Protein AF-C1E734-F1 (afdb_monomer_lite)

Organism: Micromonas commoda (strain RCC299 / NOUM17 / CCMP2709) (NCBI:txid296587)

Foldseek 3Di:
DDDDDDDDDDPPPPPPPVPPPQPLLLCLLLFLDSVQADQQDWFWDDDPNDTDTDGNSVVLVCQCVDPHQNPVPTRHPPDDLVPGDPRVVVVSLCCQAVRVSRVNSGTNPQQQLLLLFPHSVLADQQQWDADVLVVRDIDGLSRCQCPPPQRVPPRSSDNDAPPPPDPVNLCCSQVVRQPRRNRRPPVSGGNSPPDDDPDDPPPVVSNDPPPPPPPPPPDD

pLDDT: mean 80.78, std 21.82, range [30.0, 97.88]

Secondary structure (DSSP, 8-state):
-----------------------TTTGGGGBSSGGGB-TT-EEEEESSS-EEEEEHHHHHHHHHHTTSTTTT---STT--GGGS-HHHHHHHHHHHHTS--BTTS-BTT----GGGBSSTTS--TT-EE-SGGGTT--EEHHHHHHH-TTTTTS-TTS----TT--HHHHIIIIIIIIIIS-TTTTTT-BTT-S----S---GGGTT-------------

Structure (mmCIF, N/CA/C/O backbone):
data_AF-C1E734-F1
#
_entry.id   AF-C1E734-F1
#
loop_
_atom_site.group_PDB
_atom_site.id
_atom_site.type_symbol
_atom_site.label_atom_id
_atom_site.label_alt_id
_atom_site.label_comp_id
_atom_site.label_asym_id
_atom_site.label_entity_id
_atom_site.label_seq_id
_atom_site.pdbx_PDB_ins_code
_atom_site.Cartn_x
_atom_site.Cartn_y
_atom_site.Cartn_z
_atom_site.occupancy
_atom_site.B_iso_or_equiv
_atom_site.auth_seq_id
_atom_site.auth_comp_id
_atom_site.auth_asym_id
_atom_site.auth_atom_id
_atom_site.pdbx_PDB_model_num
ATOM 1 N N . MET A 1 1 ? -68.357 -27.105 35.462 1.00 40.06 1 MET A N 1
ATOM 2 C CA . MET A 1 1 ? -66.972 -26.841 35.016 1.00 40.06 1 MET A CA 1
ATOM 3 C C . MET A 1 1 ? -66.991 -25.673 34.046 1.00 40.06 1 MET A C 1
ATOM 5 O O . MET A 1 1 ? -67.604 -25.798 32.997 1.00 40.06 1 MET A O 1
ATOM 9 N N . ARG A 1 2 ? -66.388 -24.539 34.406 1.00 36.22 2 ARG A N 1
ATOM 10 C CA . ARG A 1 2 ? -66.009 -23.461 33.481 1.00 36.22 2 ARG A CA 1
ATOM 11 C C . ARG A 1 2 ? -64.882 -22.682 34.155 1.00 36.22 2 ARG A C 1
ATOM 13 O O . ARG A 1 2 ? -65.131 -21.969 35.118 1.00 36.22 2 ARG A O 1
ATOM 20 N N . ALA A 1 3 ? -63.656 -22.900 33.693 1.00 37.47 3 ALA A N 1
ATOM 21 C CA . ALA A 1 3 ? -62.500 -22.087 34.035 1.00 37.47 3 ALA A CA 1
ATOM 22 C C . ALA A 1 3 ? -62.220 -21.193 32.824 1.00 37.47 3 ALA A C 1
ATOM 24 O O . ALA A 1 3 ? -61.933 -21.686 31.735 1.00 37.47 3 ALA A O 1
ATOM 25 N N . THR A 1 4 ? -62.400 -19.889 32.992 1.00 44.00 4 THR A N 1
ATOM 26 C CA . THR A 1 4 ? -62.022 -18.866 32.015 1.00 44.00 4 THR A CA 1
ATOM 27 C C . THR A 1 4 ? -60.557 -18.514 32.230 1.00 44.00 4 THR A C 1
ATOM 29 O O . THR A 1 4 ? -60.212 -17.864 33.214 1.00 44.00 4 THR A O 1
ATOM 32 N N . THR A 1 5 ? -59.699 -18.962 31.318 1.00 42.94 5 THR A N 1
ATOM 33 C CA . THR A 1 5 ? -58.280 -18.601 31.276 1.00 42.94 5 THR A CA 1
ATOM 34 C C . THR A 1 5 ? -58.131 -17.244 30.587 1.00 42.94 5 THR A C 1
ATOM 36 O O . THR A 1 5 ? -58.430 -17.111 29.403 1.00 42.94 5 THR A O 1
ATOM 39 N N . LEU A 1 6 ? -57.683 -16.233 31.334 1.00 40.31 6 LEU A N 1
ATOM 40 C CA . LEU A 1 6 ? -57.257 -14.931 30.816 1.00 40.31 6 LEU A CA 1
ATOM 41 C C . LEU A 1 6 ? -55.801 -15.040 30.348 1.00 40.31 6 LEU A C 1
ATOM 43 O O . LEU A 1 6 ? -54.909 -15.281 31.158 1.00 40.31 6 LEU A O 1
ATOM 47 N N . VAL A 1 7 ? -55.560 -14.864 29.049 1.00 42.56 7 VAL A N 1
ATOM 48 C CA . VAL A 1 7 ? -54.210 -14.770 28.477 1.00 42.56 7 VAL A CA 1
ATOM 49 C C . VAL A 1 7 ? -53.810 -13.296 28.456 1.00 42.56 7 VAL A C 1
ATOM 51 O O . VAL A 1 7 ? -54.337 -12.517 27.667 1.00 42.56 7 VAL A O 1
ATOM 54 N N . PHE A 1 8 ? -52.890 -12.909 29.341 1.00 40.00 8 PHE A N 1
ATOM 55 C CA . PHE A 1 8 ? -52.197 -11.623 29.273 1.00 40.00 8 PHE A CA 1
ATOM 56 C C . PHE A 1 8 ? -51.105 -11.713 28.201 1.00 40.00 8 PHE A C 1
ATOM 58 O O . PHE A 1 8 ? -50.082 -12.367 28.394 1.00 40.00 8 PHE A O 1
ATOM 65 N N . SER A 1 9 ? -51.321 -11.069 27.057 1.00 46.78 9 SER A N 1
ATOM 66 C CA . SER A 1 9 ? -50.289 -10.855 26.042 1.00 46.78 9 SER A CA 1
ATOM 67 C C . SER A 1 9 ? -49.362 -9.726 26.497 1.00 46.78 9 SER A C 1
ATOM 69 O O . SER A 1 9 ? -49.731 -8.553 26.446 1.00 46.78 9 SER A O 1
ATOM 71 N N . LEU A 1 10 ? -48.171 -10.090 26.978 1.00 40.66 10 LEU A N 1
ATOM 72 C CA . LEU A 1 10 ? -47.102 -9.153 27.314 1.00 40.66 10 LEU A CA 1
ATOM 73 C C . LEU A 1 10 ? -46.430 -8.694 26.011 1.00 40.66 10 LEU A C 1
ATOM 75 O O . LEU A 1 10 ? -45.593 -9.395 25.443 1.00 40.66 10 LEU A O 1
ATOM 79 N N . THR A 1 11 ? -46.826 -7.531 25.506 1.00 46.12 11 THR A N 1
ATOM 80 C CA . THR A 1 11 ? -46.166 -6.900 24.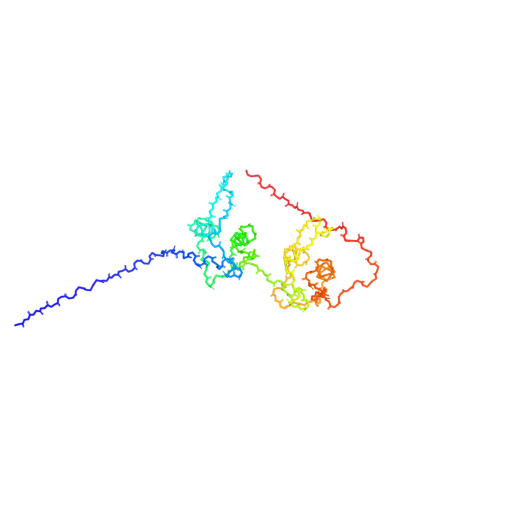361 1.00 46.12 11 THR A CA 1
ATOM 81 C C . THR A 1 11 ? -44.819 -6.350 24.827 1.00 46.12 11 THR A C 1
ATOM 83 O O . THR A 1 11 ? -44.750 -5.272 25.415 1.00 46.12 11 THR A O 1
ATOM 86 N N . PHE A 1 12 ? -43.740 -7.099 24.599 1.00 42.94 12 PHE A N 1
ATOM 87 C CA . PHE A 1 12 ? -42.382 -6.574 24.727 1.00 42.94 12 PHE A CA 1
ATOM 88 C C . PHE A 1 12 ? -42.154 -5.563 23.599 1.00 42.94 12 PHE A C 1
ATOM 90 O O . PHE A 1 12 ? -41.902 -5.930 22.453 1.00 42.94 12 PHE A O 1
ATOM 97 N N . ALA A 1 13 ? -42.268 -4.275 23.920 1.00 45.34 13 ALA A N 1
ATOM 98 C CA . ALA A 1 13 ? -41.717 -3.224 23.084 1.00 45.34 13 ALA A CA 1
ATOM 99 C C . ALA A 1 13 ? -40.187 -3.358 23.127 1.00 45.34 13 ALA A C 1
ATOM 101 O O . ALA A 1 13 ? -39.553 -2.966 24.107 1.00 45.34 13 ALA A O 1
ATOM 102 N N . LEU A 1 14 ? -39.599 -3.949 22.081 1.00 39.31 14 LEU A N 1
ATOM 103 C CA . LEU A 1 14 ? -38.174 -3.802 21.802 1.00 39.31 14 LEU A CA 1
ATOM 104 C C . LEU A 1 14 ? -37.926 -2.319 21.510 1.00 39.31 14 LEU A C 1
ATOM 106 O O . LEU A 1 14 ? -38.091 -1.845 20.387 1.00 39.31 14 LEU A O 1
ATOM 110 N N . LEU A 1 15 ? -37.547 -1.577 22.546 1.00 40.53 15 LEU A N 1
ATOM 111 C CA . LEU A 1 15 ? -36.789 -0.351 22.384 1.00 40.53 15 LEU A CA 1
ATOM 112 C C . LEU A 1 15 ? -35.471 -0.767 21.732 1.00 40.53 15 LEU A C 1
ATOM 114 O O . LEU A 1 15 ? -34.589 -1.313 22.391 1.00 40.53 15 LEU A O 1
ATOM 118 N N . GLY A 1 16 ? -35.378 -0.572 20.418 1.00 40.09 16 GLY A N 1
ATOM 119 C CA . GLY A 1 16 ? -34.138 -0.671 19.664 1.00 40.09 16 GLY A CA 1
ATOM 120 C C . GLY A 1 16 ? -33.190 0.437 20.100 1.00 40.09 16 GLY A C 1
ATOM 121 O O . GLY A 1 16 ? -32.991 1.411 19.386 1.00 40.09 16 GLY A O 1
ATOM 122 N N . THR A 1 17 ? -32.616 0.307 21.291 1.00 40.12 17 THR A N 1
ATOM 123 C CA . THR A 1 17 ? -31.319 0.903 21.566 1.00 40.12 17 THR A CA 1
ATOM 124 C C . THR A 1 17 ? -30.338 0.115 20.713 1.00 40.12 17 THR A C 1
ATOM 126 O O . THR A 1 17 ? -30.140 -1.076 20.960 1.00 40.12 17 THR A O 1
ATOM 129 N N . SER A 1 18 ? -29.782 0.746 19.680 1.00 43.69 18 SER A N 1
ATOM 130 C CA . SER A 1 18 ? -28.619 0.255 18.946 1.00 43.69 18 SER A CA 1
ATOM 131 C C . SER A 1 18 ? -27.459 0.141 19.931 1.00 43.69 18 SER A C 1
ATOM 133 O O . SER A 1 18 ? -26.635 1.041 20.078 1.00 43.69 18 SER A O 1
ATOM 135 N N . ALA A 1 19 ? -27.447 -0.956 20.683 1.00 40.69 19 ALA A N 1
ATOM 136 C CA . ALA A 1 19 ? -26.273 -1.407 21.382 1.00 40.69 19 ALA A CA 1
ATOM 137 C C . ALA A 1 19 ? -25.271 -1.739 20.279 1.00 40.69 19 ALA A C 1
ATOM 139 O O . ALA A 1 19 ? -25.365 -2.787 19.644 1.00 40.69 19 ALA A O 1
ATOM 140 N N . HIS A 1 20 ? -24.355 -0.806 20.019 1.00 44.16 20 HIS A N 1
ATOM 141 C CA . HIS A 1 20 ? -23.097 -1.080 19.342 1.00 44.16 20 HIS A CA 1
ATOM 142 C C . HIS A 1 20 ? -22.309 -2.049 20.233 1.00 44.16 20 HIS A C 1
ATOM 144 O O . HIS A 1 20 ? -21.371 -1.670 20.925 1.00 44.16 20 HIS A O 1
ATOM 150 N N . ALA A 1 21 ? -22.748 -3.304 20.290 1.00 38.00 21 ALA A N 1
ATOM 151 C CA . ALA A 1 21 ? -21.915 -4.400 20.730 1.00 38.00 21 ALA A CA 1
ATOM 152 C C . ALA A 1 21 ? -20.958 -4.652 19.567 1.00 38.00 21 ALA A C 1
ATOM 154 O O . ALA A 1 21 ? -21.222 -5.489 18.710 1.00 38.00 21 ALA A O 1
ATOM 155 N N . ASN A 1 22 ? -19.910 -3.831 19.490 1.00 51.28 22 ASN A N 1
ATOM 156 C CA . ASN A 1 22 ? -18.810 -4.055 18.573 1.00 51.28 22 ASN A CA 1
ATOM 157 C C . ASN A 1 22 ? -18.178 -5.372 19.025 1.00 51.28 22 ASN A C 1
ATOM 159 O O . ASN A 1 22 ? -17.558 -5.453 20.087 1.00 51.28 22 ASN A O 1
ATOM 163 N N . SER A 1 23 ? -18.476 -6.450 18.310 1.00 52.34 23 SER A N 1
ATOM 164 C CA . SER A 1 23 ? -17.790 -7.706 18.540 1.00 52.34 23 SER A CA 1
ATOM 165 C C . SER A 1 23 ? -16.330 -7.460 18.173 1.00 52.34 23 SER A C 1
ATOM 167 O O . SER A 1 23 ? -16.056 -7.002 17.069 1.00 52.34 23 SER A O 1
ATOM 169 N N . SER A 1 24 ? -15.387 -7.761 19.068 1.00 57.75 24 SER A N 1
ATOM 170 C CA . SER A 1 24 ? -13.939 -7.702 18.776 1.00 57.75 24 SER A CA 1
ATOM 171 C C . SER A 1 24 ? -13.574 -8.455 17.476 1.00 57.75 24 SER A C 1
ATOM 173 O O . SER A 1 24 ? -12.607 -8.104 16.800 1.00 57.75 24 SER A O 1
ATOM 175 N N . ASP A 1 25 ? -14.407 -9.413 17.044 1.00 64.25 25 ASP A N 1
ATOM 176 C CA . ASP A 1 25 ? -14.251 -10.127 15.774 1.00 64.25 25 ASP A CA 1
ATOM 177 C C . ASP A 1 25 ? -14.522 -9.286 14.513 1.00 64.25 25 ASP A C 1
ATOM 179 O O . ASP A 1 25 ? -14.121 -9.713 13.424 1.00 64.25 25 ASP A O 1
ATOM 183 N N . ASP A 1 26 ? -15.200 -8.143 14.610 1.00 79.00 26 ASP A N 1
ATOM 184 C CA . ASP A 1 26 ? -15.538 -7.295 13.461 1.00 79.00 26 ASP A CA 1
ATOM 185 C C . ASP A 1 26 ? -14.344 -6.410 13.071 1.00 79.00 26 ASP A C 1
ATOM 187 O O . ASP A 1 26 ? -13.975 -6.341 11.901 1.00 79.00 26 ASP A O 1
ATOM 191 N N . ASN A 1 27 ? -13.580 -5.896 14.038 1.00 91.56 27 ASN A N 1
ATOM 192 C CA . ASN A 1 27 ? -12.435 -5.007 13.789 1.00 91.56 27 ASN A CA 1
ATOM 193 C C . ASN A 1 27 ? -11.391 -5.551 12.790 1.00 91.56 27 ASN A C 1
ATOM 195 O O . ASN A 1 27 ? -10.661 -4.771 12.178 1.00 91.56 27 ASN A O 1
ATOM 199 N N . LYS A 1 28 ? -11.361 -6.865 12.526 1.00 94.19 28 LYS A N 1
ATOM 200 C CA . LYS A 1 28 ? -10.532 -7.487 11.480 1.00 94.19 28 LYS A CA 1
ATOM 201 C C . LYS A 1 28 ? -10.718 -6.915 10.074 1.00 94.19 28 LYS A C 1
ATOM 203 O O . LYS A 1 28 ? -9.783 -7.003 9.277 1.00 94.19 28 LYS A O 1
ATOM 208 N N . TYR A 1 29 ? -11.877 -6.332 9.758 1.00 94.75 29 TYR A N 1
ATOM 209 C CA . TYR A 1 29 ? -12.133 -5.709 8.452 1.00 94.75 29 TYR A CA 1
ATOM 210 C C . TYR A 1 29 ? -11.395 -4.377 8.259 1.00 94.75 29 TYR A C 1
ATOM 212 O O . TYR A 1 29 ? -11.406 -3.823 7.165 1.00 94.75 29 TYR A O 1
ATOM 220 N N . ILE A 1 30 ? -10.667 -3.897 9.274 1.00 94.38 30 ILE A N 1
ATOM 221 C CA . ILE A 1 30 ? -9.692 -2.814 9.115 1.00 94.38 30 ILE A CA 1
ATOM 222 C C . ILE A 1 30 ? -8.432 -3.250 8.349 1.00 94.38 30 ILE A C 1
ATOM 224 O O . ILE A 1 30 ? -7.658 -2.397 7.911 1.00 94.38 30 ILE A O 1
ATOM 228 N N . CYS A 1 31 ? -8.209 -4.558 8.178 1.00 95.44 31 CYS A N 1
ATOM 229 C CA . CYS A 1 31 ? -7.082 -5.123 7.439 1.00 95.44 31 CYS A CA 1
ATOM 230 C C . CYS A 1 31 ? -7.487 -5.572 6.037 1.00 95.44 31 CYS A C 1
ATOM 232 O O . CYS A 1 31 ? -8.574 -6.108 5.838 1.00 95.44 31 CYS A O 1
ATOM 234 N N . PHE A 1 32 ? -6.567 -5.437 5.077 1.00 93.62 32 PHE A N 1
ATOM 235 C CA . PHE A 1 32 ? -6.758 -5.942 3.714 1.00 93.62 32 PHE A CA 1
ATOM 236 C C . PHE A 1 32 ? -6.996 -7.454 3.709 1.00 93.62 32 PHE A C 1
ATOM 238 O O . PHE A 1 32 ? -7.914 -7.957 3.067 1.00 93.62 32 PHE A O 1
ATOM 245 N N . ASN A 1 33 ? -6.170 -8.185 4.460 1.00 93.19 33 ASN A N 1
ATOM 246 C CA . ASN A 1 33 ? -6.385 -9.591 4.749 1.00 93.19 33 ASN A CA 1
ATOM 247 C C . ASN A 1 33 ? -6.862 -9.729 6.197 1.00 93.19 33 ASN A C 1
ATOM 249 O O . ASN A 1 33 ? -6.074 -9.605 7.134 1.00 93.19 33 ASN A O 1
ATOM 253 N N . THR A 1 34 ? -8.144 -10.031 6.385 1.00 94.38 34 THR A N 1
ATOM 254 C CA . THR A 1 34 ? -8.760 -10.136 7.716 1.00 94.38 34 THR A CA 1
ATOM 255 C C . THR A 1 34 ? -8.109 -11.210 8.597 1.00 94.38 34 THR A C 1
ATOM 257 O O . THR A 1 34 ? -8.086 -11.074 9.816 1.00 94.38 34 THR A O 1
ATOM 260 N N . THR A 1 35 ? -7.490 -12.241 8.006 1.00 94.81 35 THR A N 1
ATOM 261 C CA . THR A 1 35 ? -6.742 -13.281 8.746 1.00 94.81 35 THR A CA 1
ATOM 262 C C . THR A 1 35 ? -5.423 -12.780 9.339 1.00 94.81 35 THR A C 1
ATOM 264 O O . THR A 1 35 ? -4.797 -13.474 10.138 1.00 94.81 35 THR A O 1
ATOM 267 N N . LYS A 1 36 ? -4.972 -11.589 8.930 1.00 95.56 36 LYS A N 1
ATOM 268 C CA . LYS A 1 36 ? -3.748 -10.945 9.415 1.00 95.56 36 LYS A CA 1
ATOM 269 C C . LYS A 1 36 ? -4.003 -9.980 10.562 1.00 95.56 36 LYS A C 1
ATOM 271 O O . LYS A 1 36 ? -3.023 -9.470 11.106 1.00 95.56 36 LYS A O 1
ATOM 276 N N . TYR A 1 37 ? -5.259 -9.740 10.930 1.00 96.06 37 TYR A N 1
ATOM 277 C CA . TYR A 1 37 ? -5.605 -8.894 12.063 1.00 96.06 37 TYR A CA 1
ATOM 278 C C . TYR A 1 37 ? -5.152 -9.509 13.392 1.00 96.06 37 TYR A C 1
ATOM 280 O O . TYR A 1 37 ? -5.299 -10.710 13.617 1.00 96.06 37 TYR A O 1
ATOM 288 N N . VAL A 1 38 ? -4.609 -8.675 14.279 1.00 94.19 38 VAL A N 1
ATOM 289 C CA . VAL A 1 38 ? -4.142 -9.065 15.614 1.00 94.19 38 VAL A CA 1
ATOM 290 C C . VAL A 1 38 ? -4.740 -8.117 16.658 1.00 94.19 38 VAL A C 1
ATOM 292 O O . VAL A 1 38 ? -4.055 -7.242 17.184 1.00 94.19 38 VAL A O 1
ATOM 295 N N . GLY A 1 39 ? -6.027 -8.292 16.971 1.00 92.44 39 GLY A N 1
ATOM 296 C CA . GLY A 1 39 ? -6.772 -7.409 17.884 1.00 92.44 39 GLY A CA 1
ATOM 297 C C . GLY A 1 39 ? -6.194 -7.303 19.300 1.00 92.44 39 GLY A C 1
ATOM 298 O O . GLY A 1 39 ? -6.205 -6.231 19.906 1.00 92.44 39 GLY A O 1
ATOM 299 N N . THR A 1 40 ? -5.576 -8.378 19.796 1.00 92.75 40 THR A N 1
ATOM 300 C CA . THR A 1 40 ? -4.949 -8.443 21.130 1.00 92.75 40 THR A CA 1
ATOM 301 C C . THR A 1 40 ? -3.568 -7.795 21.206 1.00 92.75 40 THR A C 1
ATOM 303 O O . THR A 1 40 ? -2.988 -7.702 22.291 1.00 92.75 40 THR A O 1
ATOM 306 N N . LYS A 1 41 ? -3.005 -7.350 20.078 1.00 92.88 41 LYS A N 1
ATOM 307 C CA . LYS A 1 41 ? -1.690 -6.717 20.058 1.00 92.88 41 LYS A CA 1
ATOM 308 C C . LYS A 1 41 ? -1.745 -5.373 20.772 1.00 92.88 41 LYS A C 1
ATOM 310 O O . LYS A 1 41 ? -2.480 -4.482 20.361 1.00 92.88 41 LYS A O 1
ATOM 315 N N . ASN A 1 42 ? -0.909 -5.214 21.793 1.00 93.69 42 ASN A N 1
ATOM 316 C CA . ASN A 1 42 ? -0.708 -3.928 22.443 1.00 93.69 42 ASN A CA 1
ATOM 317 C C . ASN A 1 42 ? 0.040 -2.967 21.516 1.00 93.69 42 ASN A C 1
ATOM 319 O O . ASN A 1 42 ? 1.099 -3.308 20.986 1.00 93.69 42 ASN A O 1
ATOM 323 N N . VAL A 1 43 ? -0.511 -1.768 21.355 1.00 92.12 43 VAL A N 1
ATOM 324 C CA . VAL A 1 43 ? 0.094 -0.668 20.606 1.00 92.12 43 VAL A CA 1
ATOM 325 C C . VAL A 1 43 ? 0.159 0.572 21.486 1.00 92.12 43 VAL A C 1
ATOM 327 O O . VAL A 1 43 ? -0.728 0.830 22.309 1.00 92.12 43 VAL A O 1
ATOM 330 N N . GLU A 1 44 ? 1.250 1.308 21.325 1.00 91.12 44 GLU A N 1
ATOM 331 C CA . GLU A 1 44 ? 1.543 2.518 22.078 1.00 91.12 44 GLU A CA 1
ATOM 332 C C . GLU A 1 44 ? 1.150 3.737 21.252 1.00 91.12 44 GLU A C 1
ATOM 334 O O . GLU A 1 44 ? 1.578 3.889 20.108 1.00 91.12 44 GLU A O 1
ATOM 339 N N . VAL A 1 45 ? 0.321 4.597 21.833 1.00 85.56 45 VAL A N 1
ATOM 340 C CA . VAL A 1 45 ? -0.111 5.852 21.217 1.00 85.56 45 VAL A CA 1
ATOM 341 C C . VAL A 1 45 ? 0.135 6.973 22.214 1.00 85.56 45 VAL A C 1
ATOM 343 O O . VAL A 1 45 ? -0.253 6.872 23.378 1.00 85.56 45 VAL A O 1
ATOM 346 N N . ASP A 1 46 ? 0.786 8.040 21.760 1.00 84.62 46 ASP A N 1
ATOM 347 C CA . ASP A 1 46 ? 0.923 9.265 22.539 1.00 84.62 46 ASP A CA 1
ATOM 348 C C . ASP A 1 46 ? -0.386 10.065 22.471 1.00 84.62 46 ASP A C 1
ATOM 350 O O . ASP A 1 46 ? -0.839 10.466 21.397 1.00 84.62 46 ASP A O 1
ATOM 354 N N . MET A 1 47 ? -0.998 10.287 23.633 1.00 80.06 47 MET A N 1
ATOM 355 C CA . MET A 1 47 ? -2.157 11.153 23.798 1.00 80.06 47 MET A CA 1
ATOM 356 C C . MET A 1 47 ? -1.767 12.404 24.586 1.00 80.06 47 MET A C 1
ATOM 358 O O . MET A 1 47 ? -1.929 12.460 25.806 1.00 80.06 47 MET A O 1
ATOM 362 N N . GLY A 1 48 ? -1.264 13.423 23.886 1.00 79.81 48 GLY A N 1
ATOM 363 C CA . GLY A 1 48 ? -0.973 14.728 24.488 1.00 79.81 48 GLY A CA 1
ATOM 364 C C . GLY A 1 48 ? 0.202 14.708 25.472 1.00 79.81 48 GLY A C 1
ATOM 365 O O . GLY A 1 48 ? 0.125 15.323 26.533 1.00 79.81 48 GLY A O 1
ATOM 366 N N . GLY A 1 49 ? 1.271 13.984 25.139 1.00 84.00 49 GLY A N 1
ATOM 367 C CA . GLY A 1 49 ? 2.480 13.819 25.948 1.00 84.00 49 GLY A CA 1
ATOM 368 C C . GLY A 1 49 ? 2.423 12.640 26.921 1.00 84.00 49 GLY A C 1
ATOM 369 O O . GLY A 1 49 ? 3.338 12.465 27.725 1.00 84.00 49 GLY A O 1
ATOM 370 N N . THR A 1 50 ? 1.356 11.836 26.878 1.00 88.19 50 THR A N 1
ATOM 371 C CA . THR A 1 50 ? 1.216 10.630 27.701 1.00 88.19 50 THR A CA 1
ATOM 372 C C . THR A 1 50 ? 1.115 9.407 26.808 1.00 88.19 50 THR A C 1
ATOM 374 O O . THR A 1 50 ? 0.128 9.222 26.097 1.00 88.19 50 THR A O 1
ATOM 377 N N . LEU A 1 51 ? 2.113 8.530 26.903 1.00 89.25 51 LEU A N 1
ATOM 378 C CA . LEU A 1 51 ? 2.093 7.245 26.219 1.00 89.25 51 LEU A CA 1
ATOM 379 C C . LEU A 1 51 ? 1.033 6.334 26.852 1.00 89.25 51 LEU A C 1
ATOM 381 O O . LEU A 1 51 ? 1.044 6.087 28.060 1.00 89.25 51 LEU A O 1
ATOM 385 N N . GLN A 1 52 ? 0.109 5.839 26.038 1.00 91.25 52 GLN A N 1
ATOM 386 C CA . GLN A 1 52 ? -0.913 4.880 26.436 1.00 91.25 52 GLN A CA 1
ATOM 387 C C . GLN A 1 52 ? -0.710 3.583 25.659 1.00 91.25 52 GLN A C 1
ATOM 389 O O . GLN A 1 52 ? -0.665 3.586 24.430 1.00 91.25 52 GLN A O 1
ATOM 394 N N . THR A 1 53 ? -0.643 2.466 26.377 1.00 94.31 53 THR A N 1
ATOM 395 C CA . THR A 1 53 ? -0.522 1.127 25.790 1.00 94.31 53 THR A CA 1
ATOM 396 C C . THR A 1 53 ? -1.860 0.409 25.917 1.00 94.31 53 THR A C 1
ATOM 398 O O . THR A 1 53 ? -2.334 0.176 27.032 1.00 94.31 53 THR A O 1
ATOM 401 N N . LYS A 1 54 ? -2.492 0.064 24.790 1.00 92.06 54 LYS A N 1
ATOM 402 C CA . LYS A 1 54 ? -3.751 -0.705 24.765 1.00 92.06 54 LYS A CA 1
ATOM 403 C C . LYS A 1 54 ? -3.778 -1.677 23.580 1.00 92.06 54 LYS A C 1
ATOM 405 O O . LYS A 1 54 ? -3.069 -1.434 22.601 1.00 92.06 54 LYS A O 1
ATOM 410 N N . PRO A 1 55 ? -4.590 -2.746 23.634 1.00 94.25 55 PRO A N 1
ATOM 411 C CA . PRO A 1 55 ? -4.829 -3.612 22.485 1.00 94.25 55 PRO A CA 1
ATOM 412 C C . PRO A 1 55 ? -5.407 -2.848 21.286 1.00 94.25 55 PRO A C 1
ATOM 414 O O . PRO A 1 55 ? -6.130 -1.866 21.469 1.00 94.25 55 PRO A O 1
ATOM 417 N N . CYS A 1 56 ? -5.134 -3.327 20.071 1.00 93.88 56 CYS A N 1
ATOM 418 C CA . CYS A 1 56 ? -5.714 -2.802 18.832 1.00 93.88 56 CYS A CA 1
ATOM 419 C C . CYS A 1 56 ? -7.243 -2.709 18.899 1.00 93.88 56 CYS A C 1
ATOM 421 O O . CYS A 1 56 ? -7.783 -1.652 18.585 1.00 93.88 56 CYS A O 1
ATOM 423 N N . ASP A 1 57 ? -7.917 -3.757 19.390 1.00 93.00 57 ASP A N 1
ATOM 424 C CA . ASP A 1 57 ? -9.377 -3.743 19.563 1.00 93.00 57 ASP A CA 1
ATOM 425 C C . ASP A 1 57 ? -9.825 -2.586 20.452 1.00 93.00 57 ASP A C 1
ATOM 427 O O . ASP A 1 57 ? -10.683 -1.799 20.072 1.00 93.00 57 ASP A O 1
ATOM 431 N N . THR A 1 58 ? -9.174 -2.407 21.603 1.00 91.69 58 THR A N 1
ATOM 432 C CA . THR A 1 58 ? -9.531 -1.340 22.542 1.00 91.69 58 THR A CA 1
ATOM 433 C C . THR A 1 58 ? -9.358 0.046 21.925 1.00 91.69 58 THR A C 1
ATOM 435 O O . THR A 1 58 ? -10.199 0.916 22.137 1.00 91.69 58 THR A O 1
ATOM 438 N N . TRP A 1 59 ? -8.288 0.274 21.160 1.00 90.31 59 TRP A N 1
ATOM 439 C CA . TRP A 1 59 ? -8.096 1.550 20.469 1.00 90.31 59 TRP A CA 1
ATOM 440 C C . TRP A 1 59 ? -9.151 1.800 19.398 1.00 90.31 59 TRP A C 1
ATOM 442 O O . TRP A 1 59 ? -9.674 2.910 19.307 1.00 90.31 59 TRP A O 1
ATOM 452 N N . ILE A 1 60 ? -9.460 0.782 18.599 1.00 91.62 60 ILE A N 1
ATOM 453 C CA . ILE A 1 60 ? -10.453 0.871 17.532 1.00 91.62 60 ILE A CA 1
ATOM 454 C C . ILE A 1 60 ? -11.841 1.152 18.124 1.00 91.62 60 ILE A C 1
ATOM 456 O O . ILE A 1 60 ? -12.467 2.143 17.742 1.00 91.62 60 ILE A O 1
ATOM 460 N N . ASP A 1 61 ? -12.254 0.391 19.139 1.00 89.50 61 ASP A N 1
ATOM 461 C CA . ASP A 1 61 ? -13.543 0.556 19.818 1.00 89.50 61 ASP A CA 1
ATOM 462 C C . ASP A 1 61 ? -13.686 1.959 20.436 1.00 89.50 61 ASP A C 1
ATOM 464 O O . ASP A 1 61 ? -14.733 2.606 20.330 1.00 89.50 61 ASP A O 1
ATOM 468 N N . MET A 1 62 ? -12.616 2.480 21.052 1.00 86.94 62 MET A N 1
ATOM 469 C CA . MET A 1 62 ? -12.593 3.841 21.604 1.00 86.94 62 MET A CA 1
ATOM 470 C C . MET A 1 62 ? -12.77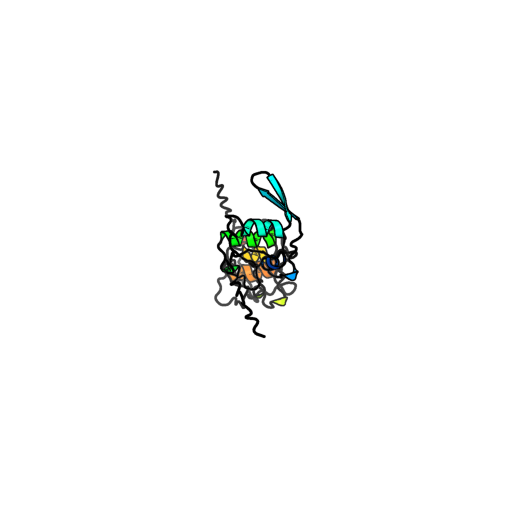3 4.914 20.520 1.00 86.94 62 MET A C 1
ATOM 472 O O . MET A 1 62 ? -13.454 5.916 20.747 1.00 86.94 62 MET A O 1
ATOM 476 N N . LEU A 1 63 ? -12.172 4.733 19.342 1.00 88.31 63 LEU A N 1
ATOM 477 C CA . LEU A 1 63 ? -12.300 5.695 18.246 1.00 88.31 63 LEU A CA 1
ATOM 478 C C . LEU A 1 63 ? -13.674 5.622 17.568 1.00 88.31 63 LEU A C 1
ATOM 480 O O . LEU A 1 63 ? -14.184 6.664 17.162 1.00 88.31 63 LEU A O 1
ATOM 484 N N . GLN A 1 64 ? -14.283 4.436 17.494 1.00 88.75 64 GLN A N 1
ATOM 485 C CA . GLN A 1 64 ? -15.621 4.238 16.922 1.00 88.75 64 GLN A CA 1
ATOM 486 C C . GLN A 1 64 ? -16.754 4.748 17.822 1.00 88.75 64 GLN A C 1
ATOM 488 O O . GLN A 1 64 ? -17.801 5.154 17.316 1.00 88.75 64 GLN A O 1
ATOM 493 N N . THR A 1 65 ? -16.554 4.740 19.145 1.00 85.38 65 THR A N 1
ATOM 494 C CA . THR A 1 65 ? -17.556 5.184 20.136 1.00 85.38 65 THR A CA 1
ATOM 495 C C . THR A 1 65 ? -17.366 6.625 20.616 1.00 85.38 65 THR A C 1
ATOM 497 O O . THR A 1 65 ? -18.268 7.191 21.236 1.00 85.38 65 THR A O 1
ATOM 500 N N . GLY A 1 66 ? -16.207 7.229 20.346 1.00 81.12 66 GLY A N 1
ATOM 501 C CA . GLY A 1 66 ? -15.912 8.619 20.692 1.00 81.12 66 GLY A CA 1
ATOM 502 C C . GLY A 1 66 ? -16.463 9.639 19.689 1.00 81.12 66 GLY A C 1
ATOM 503 O O . GLY A 1 66 ? -17.262 9.329 18.814 1.00 81.12 66 GLY A O 1
ATOM 504 N N . THR A 1 67 ? -15.987 10.881 19.788 1.00 78.81 67 THR A N 1
ATOM 505 C CA . THR A 1 67 ? -16.280 11.973 18.835 1.00 78.81 67 THR A CA 1
ATOM 506 C C . THR A 1 67 ? -15.168 12.135 17.793 1.00 78.81 67 THR A C 1
ATOM 508 O O . THR A 1 67 ? -14.845 13.252 17.395 1.00 78.81 67 THR A O 1
ATOM 511 N N . ASN A 1 68 ? -14.516 11.031 17.427 1.00 81.38 68 ASN A N 1
ATOM 512 C CA . ASN A 1 68 ? -13.346 11.016 16.550 1.00 81.38 68 ASN A CA 1
ATOM 513 C C . ASN A 1 68 ? -13.739 10.730 15.095 1.00 81.38 68 ASN A C 1
ATOM 515 O O . ASN A 1 68 ? -14.891 10.431 14.793 1.00 81.38 68 ASN A O 1
ATOM 519 N N . ASP A 1 69 ? -12.760 10.739 14.195 1.00 86.00 69 ASP A N 1
ATOM 520 C CA . ASP A 1 69 ? -12.984 10.537 12.758 1.00 86.00 69 ASP A CA 1
ATOM 521 C C . ASP A 1 69 ? -13.494 9.134 12.379 1.00 86.00 69 ASP A C 1
ATOM 523 O O . ASP A 1 69 ? -13.960 8.936 11.260 1.00 86.00 69 ASP A O 1
ATOM 527 N N . LEU A 1 70 ? -13.418 8.159 13.294 1.00 88.44 70 LEU A N 1
ATOM 528 C CA . LEU A 1 70 ? -13.989 6.817 13.118 1.00 88.44 70 LEU A CA 1
ATOM 529 C C . LEU A 1 70 ? -15.377 6.657 13.754 1.00 88.44 70 LEU A C 1
ATOM 531 O O . LEU A 1 70 ? -15.938 5.562 13.702 1.00 88.44 70 LEU A O 1
ATOM 535 N N . ALA A 1 71 ? -15.930 7.714 14.355 1.00 88.94 71 ALA A N 1
ATOM 536 C CA . ALA A 1 71 ? -17.207 7.652 15.053 1.00 88.94 71 ALA A CA 1
ATOM 537 C C . ALA A 1 71 ? -18.322 7.139 14.131 1.00 88.94 71 ALA A C 1
ATOM 539 O O . ALA A 1 71 ? -18.553 7.676 13.047 1.00 88.94 71 ALA A O 1
ATOM 540 N N . GLY A 1 72 ? -19.015 6.087 14.570 1.00 85.38 72 GLY A N 1
ATOM 541 C CA . GLY A 1 72 ? -20.117 5.480 13.818 1.00 85.38 72 GLY A CA 1
ATOM 542 C C . GLY A 1 72 ? -19.706 4.640 12.601 1.00 85.38 72 GLY A C 1
ATOM 543 O O . GLY A 1 72 ? -20.585 4.102 11.931 1.00 85.38 72 GLY A O 1
ATOM 544 N N . ILE A 1 73 ? -18.408 4.484 12.314 1.00 89.12 73 ILE A N 1
ATOM 545 C CA . ILE A 1 73 ? -17.932 3.512 11.324 1.00 89.12 73 ILE A CA 1
ATOM 546 C C . ILE A 1 73 ? -17.931 2.131 11.972 1.00 89.12 73 ILE A C 1
ATOM 548 O O . ILE A 1 73 ? -17.302 1.939 13.008 1.00 89.12 73 ILE A O 1
ATOM 552 N N . THR A 1 74 ? -18.572 1.151 11.342 1.00 89.31 74 THR A N 1
ATOM 553 C CA . THR A 1 74 ? -18.474 -0.260 11.733 1.00 89.31 74 THR A CA 1
ATOM 554 C C . THR A 1 74 ? -17.577 -0.988 10.741 1.00 89.31 74 THR A C 1
ATOM 556 O O . THR A 1 74 ? -17.815 -0.952 9.535 1.00 89.31 74 THR A O 1
ATOM 559 N N . PHE A 1 75 ? -16.526 -1.633 11.245 1.00 91.75 75 PHE A N 1
ATOM 560 C CA . PHE A 1 75 ? -15.651 -2.477 10.440 1.00 91.75 75 PHE A CA 1
ATOM 561 C C . PHE A 1 75 ? -16.285 -3.862 10.339 1.00 91.75 75 PHE A C 1
ATOM 563 O O . PHE A 1 75 ? -15.894 -4.755 11.061 1.00 91.75 75 PHE A O 1
ATOM 570 N N . ASP A 1 76 ? -17.298 -4.047 9.500 1.00 90.06 76 ASP A N 1
ATOM 571 C CA . ASP A 1 76 ? -17.898 -5.363 9.251 1.00 90.06 76 ASP A CA 1
ATOM 572 C C . ASP A 1 76 ? -17.604 -5.859 7.824 1.00 90.06 76 ASP A C 1
ATOM 574 O O . ASP A 1 76 ? -16.832 -5.258 7.077 1.00 90.06 76 ASP A O 1
ATOM 578 N N . ALA A 1 77 ? -18.217 -6.977 7.426 1.00 89.50 77 ALA A N 1
ATOM 579 C CA . ALA A 1 77 ? -18.017 -7.572 6.103 1.00 89.50 77 ALA A CA 1
ATOM 580 C C . ALA A 1 77 ? -18.417 -6.666 4.924 1.00 89.50 77 ALA A C 1
ATOM 582 O O . ALA A 1 77 ? -17.985 -6.915 3.800 1.00 89.50 77 ALA A O 1
ATOM 583 N N . ASN A 1 78 ? -19.242 -5.647 5.166 1.00 89.75 78 ASN A N 1
ATOM 584 C CA . ASN A 1 78 ? -19.694 -4.677 4.173 1.00 89.75 78 ASN A CA 1
ATOM 585 C C . ASN A 1 78 ? -18.900 -3.365 4.236 1.00 89.75 78 ASN A C 1
ATOM 587 O O . ASN A 1 78 ? -19.208 -2.435 3.489 1.00 89.75 78 ASN A O 1
ATOM 591 N N . PHE A 1 79 ? -17.908 -3.263 5.124 1.00 91.50 79 PHE A N 1
ATOM 592 C CA . PHE A 1 79 ? -17.097 -2.066 5.263 1.00 91.50 79 PHE A CA 1
ATOM 593 C C . PHE A 1 79 ? -16.319 -1.763 3.973 1.00 91.50 79 PHE A C 1
ATOM 595 O O . PHE A 1 79 ? -15.479 -2.547 3.532 1.00 91.50 79 PHE A O 1
ATOM 602 N N . ASP A 1 80 ? -16.563 -0.583 3.396 1.00 91.62 80 ASP A N 1
ATOM 603 C CA . ASP A 1 80 ? -15.812 -0.055 2.256 1.00 91.62 80 ASP A CA 1
ATOM 604 C C . ASP A 1 80 ? -14.954 1.141 2.683 1.00 91.62 80 ASP A C 1
ATOM 606 O O . ASP A 1 80 ? -15.423 2.281 2.778 1.00 91.62 80 ASP A O 1
ATOM 610 N N . ALA A 1 81 ? -13.658 0.888 2.877 1.00 92.50 81 ALA A N 1
ATOM 611 C CA . ALA A 1 81 ? -12.694 1.902 3.287 1.00 92.50 81 ALA A CA 1
ATOM 612 C C . ALA A 1 81 ? -12.565 3.067 2.285 1.00 92.50 81 ALA A C 1
ATOM 614 O O . ALA A 1 81 ? -12.164 4.169 2.665 1.00 92.50 81 ALA A O 1
ATOM 615 N N . SER A 1 82 ? -12.916 2.864 1.009 1.00 88.12 82 SER A N 1
ATOM 616 C CA . SER A 1 82 ? -12.808 3.903 -0.020 1.00 88.12 82 SER A CA 1
ATOM 617 C C . SER A 1 82 ? -13.801 5.053 0.185 1.00 88.12 82 SER A C 1
ATOM 619 O O . SER A 1 82 ? -13.491 6.198 -0.165 1.00 88.12 82 SER A O 1
ATOM 621 N N . THR A 1 83 ? -14.940 4.770 0.821 1.00 91.88 83 THR A N 1
ATOM 622 C CA . THR A 1 83 ? -16.003 5.740 1.131 1.00 91.88 83 THR A CA 1
ATOM 623 C C . THR A 1 83 ? -15.764 6.533 2.414 1.00 91.88 83 THR A C 1
ATOM 625 O O . THR A 1 83 ? -16.450 7.523 2.663 1.00 91.88 83 THR A O 1
ATOM 628 N N . ALA A 1 84 ? -14.771 6.139 3.214 1.00 92.81 84 ALA A N 1
ATOM 629 C CA . ALA A 1 84 ? -14.433 6.830 4.447 1.00 92.81 84 ALA A CA 1
ATOM 630 C C . ALA A 1 84 ? -13.904 8.254 4.174 1.00 92.81 84 ALA A C 1
ATOM 632 O O . ALA A 1 84 ? -13.313 8.534 3.121 1.00 92.81 84 ALA A O 1
ATOM 633 N N . SER A 1 85 ? -14.090 9.153 5.146 1.00 92.62 85 SER A N 1
ATOM 634 C CA . SER A 1 85 ? -13.525 10.508 5.106 1.00 92.62 85 SER A CA 1
ATOM 635 C C . SER A 1 85 ? -11.992 10.466 5.076 1.00 92.62 85 SER A C 1
ATOM 637 O O . SER A 1 85 ? -11.382 9.491 5.514 1.00 92.62 85 SER A O 1
ATOM 639 N N . ASP A 1 86 ? -11.336 11.529 4.609 1.00 90.62 86 ASP A N 1
ATOM 640 C CA . ASP A 1 86 ? -9.864 11.572 4.566 1.00 90.62 86 ASP A CA 1
ATOM 641 C C . ASP A 1 86 ? -9.231 11.405 5.951 1.00 90.62 86 ASP A C 1
ATOM 643 O O . ASP A 1 86 ? -8.169 10.801 6.096 1.00 90.62 86 ASP A O 1
ATOM 647 N N . ALA A 1 87 ? -9.896 11.915 6.986 1.00 88.44 87 ALA A N 1
ATOM 648 C CA . ALA A 1 87 ? -9.444 11.771 8.359 1.00 88.44 87 ALA A CA 1
ATOM 649 C C . ALA A 1 87 ? -9.582 10.326 8.862 1.00 88.44 87 ALA A C 1
ATOM 651 O O . ALA A 1 87 ? -8.613 9.761 9.375 1.00 88.44 87 ALA A O 1
ATOM 652 N N . ALA A 1 88 ? -10.717 9.676 8.587 1.00 92.75 88 ALA A N 1
ATOM 653 C CA . ALA A 1 88 ? -10.901 8.254 8.856 1.00 92.75 88 ALA A CA 1
ATOM 654 C C . ALA A 1 88 ? -9.873 7.399 8.102 1.00 92.75 88 ALA A C 1
ATOM 656 O O . ALA A 1 88 ? -9.286 6.477 8.672 1.00 92.75 88 ALA A O 1
ATOM 657 N N . LYS A 1 89 ? -9.590 7.741 6.838 1.00 93.88 89 LYS A N 1
ATOM 658 C CA . LYS A 1 89 ? -8.611 7.032 6.010 1.00 93.88 89 LYS A CA 1
ATOM 659 C C . LYS A 1 89 ? -7.215 7.050 6.620 1.00 93.88 89 LYS A C 1
ATOM 661 O O . LYS A 1 89 ? -6.570 6.005 6.676 1.00 93.88 89 LYS A O 1
ATOM 666 N N . ARG A 1 90 ? -6.772 8.195 7.152 1.00 89.50 90 ARG A N 1
ATOM 667 C CA . ARG A 1 90 ? -5.486 8.292 7.864 1.00 89.50 90 ARG A CA 1
ATOM 668 C C . ARG A 1 90 ? -5.420 7.340 9.059 1.00 89.50 90 ARG A C 1
ATOM 670 O O . ARG A 1 90 ? -4.407 6.665 9.237 1.00 89.50 90 ARG A O 1
ATOM 677 N N . HIS A 1 91 ? -6.494 7.241 9.844 1.00 91.06 91 HIS A N 1
ATOM 678 C CA . HIS A 1 91 ? -6.556 6.301 10.965 1.00 91.06 91 HIS A CA 1
ATOM 679 C C . HIS A 1 91 ? -6.521 4.843 10.503 1.00 91.06 91 HIS A C 1
ATOM 681 O O . HIS A 1 91 ? -5.674 4.084 10.972 1.00 91.06 91 HIS A O 1
ATOM 687 N N . ILE A 1 92 ? -7.381 4.464 9.553 1.00 94.62 92 ILE A N 1
ATOM 688 C CA . ILE A 1 92 ? -7.433 3.104 8.989 1.00 94.62 92 ILE A CA 1
ATOM 689 C C . ILE A 1 92 ? -6.054 2.694 8.460 1.00 94.62 92 ILE A C 1
ATOM 691 O O . ILE A 1 92 ? -5.563 1.607 8.766 1.00 94.62 92 ILE A O 1
ATOM 695 N N . GLN A 1 93 ? -5.389 3.587 7.724 1.00 92.38 93 GLN A N 1
ATOM 696 C CA . GLN A 1 93 ? -4.058 3.328 7.194 1.00 92.38 93 GLN A CA 1
ATOM 697 C C . GLN A 1 93 ? -3.026 3.136 8.310 1.00 92.38 93 GLN A C 1
ATOM 699 O O . GLN A 1 93 ? -2.278 2.160 8.264 1.00 92.38 93 GLN A O 1
ATOM 704 N N . SER A 1 94 ? -3.040 3.991 9.340 1.00 90.50 94 SER A N 1
ATOM 705 C CA . SER A 1 94 ? -2.144 3.901 10.503 1.00 90.50 94 SER A CA 1
ATOM 706 C C . SER A 1 94 ? -2.301 2.590 11.282 1.00 90.50 94 SER A C 1
ATOM 708 O O . SER A 1 94 ? -1.300 2.000 11.700 1.00 90.50 94 SER A O 1
ATOM 710 N N . PHE A 1 95 ? -3.530 2.077 11.424 1.00 92.88 95 PHE A N 1
ATOM 711 C CA . PHE A 1 95 ? -3.777 0.777 12.057 1.00 92.88 95 PHE A CA 1
ATOM 712 C C . PHE A 1 95 ? -3.087 -0.377 11.321 1.00 92.88 95 PHE A C 1
ATOM 714 O O . PHE A 1 95 ? -2.556 -1.289 11.958 1.00 92.88 95 PHE A O 1
ATOM 721 N N . GLY A 1 96 ? -3.023 -0.313 9.990 1.00 91.81 96 GLY A N 1
ATOM 722 C CA . GLY A 1 96 ? -2.216 -1.234 9.197 1.00 91.81 96 GLY A CA 1
ATOM 723 C C . GLY A 1 96 ? -0.720 -0.967 9.350 1.00 91.81 96 GLY A C 1
ATOM 724 O O . GLY A 1 96 ? 0.022 -1.840 9.790 1.00 91.81 96 GLY A O 1
ATOM 725 N N . THR A 1 97 ? -0.262 0.234 9.000 1.00 86.88 97 THR A N 1
ATOM 726 C CA . THR A 1 97 ? 1.160 0.501 8.743 1.00 86.88 97 THR A CA 1
ATOM 727 C C . THR A 1 97 ? 1.972 0.792 10.000 1.00 86.88 97 THR A C 1
ATOM 729 O O . THR A 1 97 ? 2.985 0.127 10.214 1.00 86.88 97 THR A O 1
ATOM 732 N N . THR A 1 98 ? 1.553 1.758 10.818 1.00 86.44 98 THR A N 1
ATOM 733 C CA . THR A 1 98 ? 2.315 2.273 11.968 1.00 86.44 98 THR A CA 1
ATOM 734 C C . THR A 1 98 ? 2.058 1.444 13.217 1.00 86.44 98 THR A C 1
ATOM 736 O O . THR A 1 98 ? 2.991 0.974 13.861 1.00 86.44 98 THR A O 1
ATOM 739 N N . LEU A 1 99 ? 0.783 1.214 13.533 1.00 90.62 99 LEU A N 1
ATOM 740 C CA . LEU A 1 99 ? 0.372 0.461 14.719 1.00 90.62 99 LEU A CA 1
ATOM 741 C C . LEU A 1 99 ? 0.488 -1.051 14.496 1.00 90.62 99 LEU A C 1
ATOM 743 O O . LEU A 1 99 ? 0.578 -1.822 15.453 1.00 90.62 99 LEU A O 1
ATOM 747 N N . LYS A 1 100 ? 0.559 -1.490 13.229 1.00 92.19 100 LYS A N 1
ATOM 748 C CA . LYS A 1 100 ? 0.773 -2.895 12.858 1.00 92.19 100 LYS A CA 1
ATOM 749 C C . LYS A 1 100 ? -0.267 -3.823 13.505 1.00 92.19 100 LYS A C 1
ATOM 751 O O . LYS A 1 100 ? 0.090 -4.914 13.958 1.00 92.19 100 LYS A O 1
ATOM 756 N N . CYS A 1 101 ? -1.523 -3.379 13.572 1.00 94.75 101 CYS A N 1
ATOM 757 C CA . CYS A 1 101 ? -2.674 -4.203 13.952 1.00 94.75 101 CYS A CA 1
ATOM 758 C C . CYS A 1 101 ? -3.007 -5.227 12.861 1.00 94.75 101 CYS A C 1
ATOM 760 O O . CYS A 1 101 ? -3.541 -6.294 13.149 1.00 94.75 101 CYS A O 1
ATOM 762 N N . CYS A 1 102 ? -2.604 -4.942 11.622 1.00 95.25 102 CYS A N 1
ATOM 763 C CA . CYS A 1 102 ? -2.467 -5.926 10.555 1.00 95.25 102 CYS A CA 1
ATOM 764 C C . CYS A 1 102 ? -1.022 -6.437 10.557 1.00 95.25 102 CYS A C 1
ATOM 766 O O . CYS A 1 102 ? -0.083 -5.656 10.398 1.00 95.25 102 CYS A O 1
ATOM 768 N N . SER A 1 103 ? -0.825 -7.739 10.765 1.00 93.56 103 SER A N 1
ATOM 769 C CA . SER A 1 103 ? 0.509 -8.354 10.879 1.00 93.56 103 SER A CA 1
ATOM 770 C C . SER A 1 103 ? 1.356 -8.242 9.607 1.00 93.56 103 SER A C 1
ATOM 772 O O . SER A 1 103 ? 2.580 -8.254 9.691 1.00 93.56 103 SER A O 1
ATOM 774 N N . ASP A 1 104 ? 0.722 -8.085 8.447 1.00 90.62 104 ASP A N 1
ATOM 775 C CA . ASP A 1 104 ? 1.361 -7.800 7.157 1.00 90.62 104 ASP A CA 1
ATOM 776 C C . ASP A 1 104 ? 1.503 -6.294 6.867 1.00 90.62 104 ASP A C 1
ATOM 778 O O . ASP A 1 104 ? 2.008 -5.907 5.818 1.00 90.62 104 ASP A O 1
ATOM 782 N N . GLY A 1 105 ? 1.059 -5.433 7.784 1.00 90.69 105 GLY A N 1
ATOM 783 C CA . GLY A 1 105 ? 1.098 -3.984 7.639 1.00 90.69 105 GLY A CA 1
ATOM 784 C C . GLY A 1 105 ? 0.011 -3.387 6.737 1.00 90.69 105 GLY A C 1
ATOM 785 O O . GLY A 1 105 ? 0.020 -2.175 6.518 1.00 90.69 105 GLY A O 1
ATOM 786 N N . LYS A 1 106 ? -0.910 -4.199 6.198 1.00 91.88 106 LYS A N 1
ATOM 787 C CA . LYS A 1 106 ? -1.815 -3.800 5.108 1.00 91.88 106 LYS A CA 1
ATOM 788 C C . LYS A 1 106 ? -3.227 -3.564 5.640 1.00 91.88 106 LYS A C 1
ATOM 790 O O . LYS A 1 106 ? -3.969 -4.500 5.930 1.00 91.88 106 LYS A O 1
ATOM 795 N N . SER A 1 107 ? -3.600 -2.291 5.772 1.00 94.44 107 SER A N 1
ATOM 796 C CA . SER A 1 107 ? -4.972 -1.888 6.126 1.00 94.44 107 SER A CA 1
ATOM 797 C C . SER A 1 107 ? -5.953 -2.142 4.977 1.00 94.44 107 SER A C 1
ATOM 799 O O . SER A 1 107 ? -5.535 -2.386 3.852 1.00 94.44 107 SER A O 1
ATOM 801 N N . ALA A 1 108 ? -7.253 -2.002 5.218 1.00 94.56 108 ALA A N 1
ATOM 802 C CA . ALA A 1 108 ? -8.300 -2.094 4.200 1.00 94.56 108 ALA A CA 1
ATOM 803 C C . ALA A 1 108 ? -8.160 -1.060 3.062 1.00 94.56 108 ALA A C 1
ATOM 805 O O . ALA A 1 108 ? -8.767 -1.217 2.008 1.00 94.56 108 ALA A O 1
ATOM 806 N N . LEU A 1 109 ? -7.337 -0.020 3.247 1.00 91.69 109 LEU A N 1
ATOM 807 C CA . LEU A 1 109 ? -6.985 0.950 2.203 1.00 91.69 109 LEU A CA 1
ATOM 808 C C . LEU A 1 109 ? -5.805 0.516 1.334 1.00 91.69 109 LEU A C 1
ATOM 810 O O . LEU A 1 109 ? -5.478 1.203 0.365 1.00 91.69 109 LEU A O 1
ATOM 814 N N . TYR A 1 110 ? -5.140 -0.588 1.679 1.00 90.75 110 TYR A N 1
ATOM 815 C CA . TYR A 1 110 ? -4.040 -1.111 0.887 1.00 90.75 110 TYR A CA 1
ATOM 816 C C . TYR A 1 110 ? -4.518 -1.441 -0.526 1.00 90.75 110 TYR A C 1
ATOM 818 O O . TYR A 1 110 ? -5.444 -2.227 -0.731 1.00 90.75 110 TYR A O 1
ATOM 826 N N . LYS A 1 111 ? -3.837 -0.862 -1.513 1.00 88.50 111 LYS A N 1
ATOM 827 C CA . LYS A 1 111 ? -4.028 -1.181 -2.924 1.00 88.50 111 LYS A CA 1
ATOM 828 C C . LYS A 1 111 ? -2.919 -2.121 -3.360 1.00 88.50 111 LYS A C 1
ATOM 830 O O . LYS A 1 111 ? -1.743 -1.772 -3.305 1.00 88.50 111 LYS A O 1
ATOM 835 N N . ASN A 1 112 ? -3.289 -3.312 -3.817 1.00 90.88 112 ASN A N 1
ATOM 836 C CA . ASN A 1 112 ? -2.325 -4.235 -4.399 1.00 90.88 112 ASN A CA 1
ATOM 837 C C . ASN A 1 112 ? -1.953 -3.773 -5.815 1.00 90.88 112 ASN A C 1
ATOM 839 O O . ASN A 1 112 ? -2.667 -4.094 -6.761 1.00 90.88 112 ASN A O 1
ATOM 843 N N . GLN A 1 113 ? -0.836 -3.058 -5.953 1.00 94.69 113 GLN A N 1
ATOM 844 C CA . GLN A 1 113 ? -0.348 -2.460 -7.204 1.00 94.69 113 GLN A CA 1
ATOM 845 C C . GLN A 1 113 ? 0.258 -3.480 -8.190 1.00 94.69 113 GLN A C 1
ATOM 847 O O . GLN A 1 113 ? 1.195 -3.178 -8.922 1.00 94.69 113 GLN A O 1
ATOM 852 N N . LYS A 1 114 ? -0.251 -4.715 -8.220 1.00 96.75 114 LYS A N 1
ATOM 853 C CA . LYS A 1 114 ? 0.363 -5.824 -8.962 1.00 96.75 114 LYS A CA 1
ATOM 854 C C . LYS A 1 114 ? 0.469 -5.603 -10.472 1.00 96.75 114 LYS A C 1
ATOM 856 O O . LYS A 1 114 ? 1.365 -6.158 -11.095 1.00 96.75 114 LYS A O 1
ATOM 861 N N . TYR A 1 115 ? -0.408 -4.788 -11.061 1.00 97.56 115 TYR A N 1
ATOM 862 C CA . TYR A 1 115 ? -0.353 -4.466 -12.491 1.00 97.56 115 TYR A CA 1
ATOM 863 C C . TYR A 1 115 ? 0.668 -3.372 -12.824 1.00 97.56 115 TYR A C 1
ATOM 865 O O . TYR A 1 115 ? 0.768 -2.956 -13.973 1.00 97.56 115 TYR A O 1
ATOM 873 N N . PHE A 1 116 ? 1.460 -2.936 -11.840 1.00 97.50 116 PHE A N 1
ATOM 874 C CA . PHE A 1 116 ? 2.718 -2.238 -12.081 1.00 97.50 116 PHE A CA 1
ATOM 875 C C . PHE A 1 116 ? 3.681 -3.122 -12.888 1.00 97.50 116 PHE A C 1
ATOM 877 O O . PHE A 1 116 ? 4.441 -2.637 -13.727 1.00 97.50 116 PHE A O 1
ATOM 884 N N . CYS A 1 117 ? 3.619 -4.438 -12.665 1.00 97.88 117 CYS A N 1
ATOM 885 C CA . CYS A 1 117 ? 4.420 -5.431 -13.363 1.00 97.88 117 CYS A CA 1
ATOM 886 C C . CYS A 1 117 ? 3.691 -6.016 -14.566 1.00 97.88 117 CYS A C 1
ATOM 888 O O . CYS A 1 117 ? 2.464 -6.125 -14.580 1.00 97.88 117 CYS A O 1
ATOM 890 N N . LYS A 1 118 ? 4.467 -6.418 -15.578 1.00 96.44 118 LYS A N 1
ATOM 891 C CA . LYS A 1 118 ? 3.934 -7.066 -16.780 1.00 96.44 118 LYS A CA 1
ATOM 892 C C . LYS A 1 118 ? 3.248 -8.382 -16.437 1.00 96.44 118 LYS A C 1
ATOM 894 O O . LYS A 1 118 ? 2.145 -8.643 -16.909 1.00 96.44 118 LYS A O 1
ATOM 899 N N . ASP A 1 119 ? 3.911 -9.191 -15.615 1.00 96.75 119 ASP A N 1
ATOM 900 C CA . ASP A 1 119 ? 3.299 -10.321 -14.931 1.00 96.75 119 ASP A CA 1
ATOM 901 C C . ASP A 1 119 ? 2.916 -9.877 -13.508 1.00 96.75 119 ASP A C 1
ATOM 903 O O . ASP A 1 119 ? 3.798 -9.547 -12.711 1.00 96.75 119 ASP A O 1
ATOM 907 N N . PRO A 1 120 ? 1.621 -9.863 -13.145 1.00 96.69 120 PRO A N 1
ATOM 908 C CA . PRO A 1 120 ? 1.196 -9.485 -11.802 1.00 96.69 120 PRO A CA 1
ATOM 909 C C . PRO A 1 120 ? 1.738 -10.378 -10.676 1.00 96.69 120 PRO A C 1
ATOM 911 O O . PRO A 1 120 ? 1.645 -10.000 -9.509 1.00 96.69 120 PRO A O 1
ATOM 914 N N . THR A 1 121 ? 2.254 -11.570 -10.990 1.00 97.06 121 THR A N 1
ATOM 915 C CA . THR A 1 121 ? 2.885 -12.468 -10.011 1.00 97.06 121 THR A CA 1
ATOM 916 C C . THR A 1 121 ? 4.322 -12.075 -9.666 1.00 97.06 121 THR A C 1
ATOM 918 O O . THR A 1 121 ? 4.810 -12.472 -8.610 1.00 97.06 121 THR A O 1
ATOM 921 N N . ASP A 1 122 ? 4.962 -11.237 -10.487 1.00 97.44 122 ASP A N 1
ATOM 922 C CA . ASP A 1 122 ? 6.305 -10.703 -10.234 1.00 97.44 122 ASP A CA 1
ATOM 923 C C . ASP A 1 122 ? 6.306 -9.516 -9.262 1.00 97.44 122 ASP A C 1
ATOM 925 O O . ASP A 1 122 ? 7.370 -9.093 -8.802 1.00 97.44 122 ASP A O 1
ATOM 929 N N . TRP A 1 123 ? 5.130 -8.961 -8.951 1.00 97.31 123 TRP A N 1
ATOM 930 C CA . TRP A 1 123 ? 5.000 -7.837 -8.033 1.00 97.31 123 TRP A CA 1
ATOM 931 C C . TRP A 1 123 ? 5.568 -8.186 -6.656 1.00 97.31 123 TRP A C 1
ATOM 933 O O . TRP A 1 123 ? 5.069 -9.068 -5.953 1.00 97.31 123 TRP A O 1
ATOM 943 N N . ALA A 1 124 ? 6.603 -7.449 -6.263 1.00 96.50 124 ALA A N 1
ATOM 944 C CA . ALA A 1 124 ? 7.327 -7.631 -5.016 1.00 96.50 124 ALA A CA 1
ATOM 945 C C . ALA A 1 124 ? 7.094 -6.418 -4.091 1.00 96.50 124 ALA A C 1
ATOM 947 O O . ALA A 1 124 ? 7.997 -5.599 -3.927 1.00 96.50 124 ALA A O 1
ATOM 948 N N . PRO A 1 125 ? 5.903 -6.274 -3.473 1.00 93.50 125 PRO A N 1
ATOM 949 C CA . PRO A 1 125 ? 5.521 -5.064 -2.734 1.00 93.50 125 PRO A CA 1
ATOM 950 C C . PRO A 1 125 ? 6.463 -4.744 -1.576 1.00 93.50 125 PRO A C 1
ATOM 952 O O . PRO A 1 125 ? 6.772 -3.583 -1.335 1.00 93.50 125 PRO A O 1
ATOM 955 N N . ASP A 1 126 ? 6.938 -5.782 -0.888 1.00 91.25 126 ASP A N 1
ATOM 956 C CA . ASP A 1 126 ? 7.745 -5.648 0.323 1.00 91.25 126 ASP A CA 1
ATOM 957 C C . ASP A 1 126 ? 9.255 -5.555 0.001 1.00 91.25 126 ASP A C 1
ATOM 959 O O . ASP A 1 126 ? 10.088 -5.475 0.905 1.00 91.25 126 ASP A O 1
ATOM 963 N N . LYS A 1 127 ? 9.639 -5.581 -1.289 1.00 95.19 127 LYS A N 1
ATOM 964 C CA . LYS A 1 127 ? 11.028 -5.397 -1.720 1.00 95.19 127 LYS A CA 1
ATOM 965 C C . LYS A 1 127 ? 11.466 -3.977 -1.381 1.00 95.19 127 LYS A C 1
ATOM 967 O O . LYS A 1 127 ? 10.852 -3.020 -1.841 1.00 95.19 127 LYS A O 1
ATOM 972 N N . THR A 1 128 ? 12.536 -3.855 -0.600 1.00 95.50 128 THR A N 1
ATOM 973 C CA . THR A 1 128 ? 13.107 -2.562 -0.226 1.00 95.50 128 THR A CA 1
ATOM 974 C C . THR A 1 128 ? 14.270 -2.161 -1.122 1.00 95.50 128 THR A C 1
ATOM 976 O O . THR A 1 128 ? 15.029 -2.999 -1.626 1.00 95.50 128 THR A O 1
ATOM 979 N N . TYR A 1 129 ? 14.412 -0.851 -1.287 1.00 94.88 129 TYR A N 1
ATOM 980 C CA . TYR A 1 129 ? 15.515 -0.201 -1.970 1.00 94.88 129 TYR A CA 1
ATOM 981 C C . TYR A 1 129 ? 15.974 1.022 -1.171 1.00 94.88 129 TYR A C 1
ATOM 983 O O . TYR A 1 129 ? 15.166 1.731 -0.568 1.00 94.88 129 TYR A O 1
ATOM 991 N N . LYS A 1 130 ? 17.285 1.272 -1.181 1.00 95.38 130 LYS A N 1
ATOM 992 C CA . LYS A 1 130 ? 17.913 2.447 -0.578 1.00 95.38 130 LYS A CA 1
ATOM 993 C C . LYS A 1 130 ? 18.980 2.970 -1.531 1.00 95.38 130 LYS A C 1
ATOM 995 O O . LYS A 1 130 ? 19.984 2.294 -1.751 1.00 95.38 130 LYS A O 1
ATOM 1000 N N . GLY A 1 131 ? 18.784 4.177 -2.046 1.00 92.12 131 GLY A N 1
ATOM 1001 C CA . GLY A 1 131 ? 19.732 4.800 -2.962 1.00 92.12 131 GLY A CA 1
ATOM 1002 C C . GLY A 1 131 ? 19.436 6.277 -3.209 1.00 92.12 131 GLY A C 1
ATOM 1003 O O . GLY A 1 131 ? 18.542 6.836 -2.570 1.00 92.12 131 GLY A O 1
ATOM 1004 N N . PRO A 1 132 ? 20.199 6.934 -4.095 1.00 90.19 132 PRO A N 1
ATOM 1005 C CA . PRO A 1 132 ? 20.023 8.350 -4.423 1.00 90.19 132 PRO A CA 1
ATOM 1006 C C . PRO A 1 132 ? 18.593 8.731 -4.831 1.00 90.19 132 PRO A C 1
ATOM 1008 O O . PRO A 1 132 ? 18.098 9.773 -4.414 1.00 90.19 132 PRO A O 1
ATOM 1011 N N . GLU A 1 133 ? 17.917 7.856 -5.568 1.00 84.88 133 GLU A N 1
ATOM 1012 C CA . GLU A 1 133 ? 16.552 7.990 -6.086 1.00 84.88 133 GLU A CA 1
ATOM 1013 C C . GLU A 1 133 ? 15.524 8.119 -4.954 1.00 84.88 133 GLU A C 1
ATOM 1015 O O . GLU A 1 133 ? 14.501 8.777 -5.100 1.00 84.88 133 GLU A O 1
ATOM 1020 N N . THR A 1 134 ? 15.824 7.548 -3.786 1.00 84.50 134 THR A N 1
ATOM 1021 C CA . THR A 1 134 ? 15.002 7.648 -2.574 1.00 84.50 134 THR A CA 1
ATOM 1022 C C . THR A 1 134 ? 15.607 8.600 -1.541 1.00 84.50 134 THR A C 1
ATOM 1024 O O . THR A 1 134 ? 15.285 8.532 -0.353 1.00 84.50 134 THR A O 1
ATOM 1027 N N . SER A 1 135 ? 16.531 9.480 -1.950 1.00 89.69 135 SER A N 1
ATOM 1028 C CA . SER A 1 135 ? 17.305 10.350 -1.047 1.00 89.69 135 SER A CA 1
ATOM 1029 C C . SER A 1 135 ? 18.022 9.575 0.069 1.00 89.69 135 SER A C 1
ATOM 1031 O O . SER A 1 135 ? 18.180 10.059 1.188 1.00 89.69 135 SER A O 1
ATOM 1033 N N . ASN A 1 136 ? 18.454 8.348 -0.229 1.00 90.88 136 ASN A N 1
ATOM 1034 C CA . ASN A 1 136 ? 19.012 7.374 0.711 1.00 90.88 136 ASN A CA 1
ATOM 1035 C C . ASN A 1 136 ? 18.058 6.956 1.846 1.00 90.88 136 ASN A C 1
ATOM 1037 O O . ASN A 1 136 ? 18.513 6.396 2.846 1.00 90.88 136 ASN A O 1
ATOM 1041 N N . THR A 1 137 ? 16.752 7.174 1.696 1.00 91.81 137 THR A N 1
ATOM 1042 C CA . THR A 1 137 ? 15.720 6.591 2.561 1.00 91.81 137 THR A CA 1
ATOM 1043 C C . THR A 1 137 ? 15.425 5.177 2.086 1.00 91.81 137 THR A C 1
ATOM 1045 O O . THR A 1 137 ? 15.262 4.942 0.891 1.00 91.81 137 THR A O 1
ATOM 1048 N N . GLU A 1 138 ? 15.379 4.212 2.998 1.00 94.25 138 GLU A N 1
ATOM 1049 C CA . GLU A 1 138 ? 14.935 2.866 2.635 1.00 94.25 138 GLU A CA 1
ATOM 1050 C C . GLU A 1 138 ? 13.415 2.872 2.448 1.00 94.25 138 GLU A C 1
ATOM 1052 O O . GLU A 1 138 ? 12.683 3.217 3.375 1.00 94.25 138 GLU A O 1
ATOM 1057 N N . LEU A 1 139 ? 12.950 2.517 1.249 1.00 90.88 139 LEU A N 1
ATOM 1058 C CA . LEU A 1 139 ? 11.531 2.444 0.904 1.00 90.88 139 LEU A CA 1
ATOM 1059 C C . LEU A 1 139 ? 11.212 1.083 0.292 1.00 90.88 139 LEU A C 1
ATOM 1061 O O . LEU A 1 139 ? 12.005 0.542 -0.481 1.00 90.88 139 LEU A O 1
ATOM 1065 N N . SER A 1 140 ? 10.046 0.537 0.630 1.00 93.00 140 SER A N 1
ATOM 1066 C CA . SER A 1 140 ? 9.472 -0.615 -0.061 1.00 93.00 140 SER A CA 1
ATOM 1067 C C . SER A 1 140 ? 8.779 -0.191 -1.357 1.00 93.00 140 SER A C 1
ATOM 1069 O O . SER A 1 140 ? 8.352 0.957 -1.505 1.00 93.00 140 SER A O 1
ATOM 1071 N N . CYS A 1 141 ? 8.659 -1.122 -2.300 1.00 95.19 141 CYS A N 1
ATOM 1072 C CA . CYS A 1 141 ? 8.018 -0.888 -3.591 1.00 95.19 141 CYS A CA 1
ATOM 1073 C C . CYS A 1 141 ? 6.576 -0.390 -3.475 1.00 95.19 141 CYS A C 1
ATOM 1075 O O . CYS A 1 141 ? 6.180 0.505 -4.214 1.00 95.19 141 CYS A O 1
ATOM 1077 N N . ASP A 1 142 ? 5.786 -0.925 -2.545 1.00 91.69 142 ASP A N 1
ATOM 1078 C CA . ASP A 1 142 ? 4.413 -0.464 -2.333 1.00 91.69 142 ASP A CA 1
ATOM 1079 C C . ASP A 1 142 ? 4.332 0.987 -1.829 1.00 91.69 142 ASP A C 1
ATOM 1081 O O . ASP A 1 142 ? 3.474 1.745 -2.282 1.00 91.69 142 ASP A O 1
ATOM 1085 N N . VAL A 1 143 ? 5.247 1.389 -0.944 1.00 89.06 143 VAL A N 1
ATOM 1086 C CA . VAL A 1 143 ? 5.352 2.759 -0.431 1.00 89.06 143 VAL A CA 1
ATOM 1087 C C . VAL A 1 143 ? 5.815 3.709 -1.527 1.00 89.06 143 VAL A C 1
ATOM 1089 O O . VAL A 1 143 ? 5.229 4.777 -1.684 1.00 89.06 143 VAL A O 1
ATOM 1092 N N . TRP A 1 144 ? 6.834 3.325 -2.298 1.00 93.12 144 TRP A N 1
ATOM 1093 C CA . TRP A 1 144 ? 7.344 4.163 -3.379 1.00 93.12 144 TRP A CA 1
ATOM 1094 C C . TRP A 1 144 ? 6.306 4.353 -4.489 1.00 93.12 144 TRP A C 1
ATOM 1096 O O . TRP A 1 144 ? 5.971 5.492 -4.787 1.00 93.12 144 TRP A O 1
ATOM 1106 N N . VAL A 1 145 ? 5.693 3.281 -5.012 1.00 94.25 145 VAL A N 1
ATOM 1107 C CA . VAL A 1 145 ? 4.658 3.390 -6.066 1.00 94.25 145 VAL A CA 1
ATOM 1108 C C . VAL A 1 145 ? 3.464 4.240 -5.614 1.00 94.25 145 VAL A C 1
ATOM 1110 O O . VAL A 1 145 ? 2.860 4.941 -6.420 1.00 94.25 145 VAL A O 1
ATOM 1113 N N . ALA A 1 146 ? 3.102 4.193 -4.329 1.00 88.25 146 ALA A N 1
ATOM 1114 C CA . ALA A 1 146 ? 2.013 5.007 -3.792 1.00 88.25 146 ALA A CA 1
ATOM 1115 C C . ALA A 1 146 ? 2.390 6.483 -3.557 1.00 88.25 146 ALA A C 1
ATOM 1117 O O . ALA A 1 146 ? 1.492 7.319 -3.440 1.00 88.25 146 ALA A O 1
ATOM 1118 N N . GLY A 1 147 ? 3.682 6.793 -3.426 1.00 87.88 147 GLY A N 1
ATOM 1119 C CA . GLY A 1 147 ? 4.181 8.114 -3.039 1.00 87.88 147 GLY A CA 1
ATOM 1120 C C . GLY A 1 147 ? 4.894 8.889 -4.144 1.00 87.88 147 GLY A C 1
ATOM 1121 O O . GLY A 1 147 ? 5.031 10.102 -4.013 1.00 87.88 147 GLY A O 1
ATOM 1122 N N . ASP A 1 148 ? 5.335 8.215 -5.202 1.00 92.06 148 ASP A N 1
ATOM 1123 C CA . ASP A 1 148 ? 6.074 8.816 -6.308 1.00 92.06 148 ASP A CA 1
ATOM 1124 C C . ASP A 1 148 ? 5.237 9.874 -7.046 1.00 92.06 148 ASP A C 1
ATOM 1126 O O . ASP A 1 148 ? 4.066 9.660 -7.364 1.00 92.06 148 ASP A O 1
ATOM 1130 N N . ASP A 1 149 ? 5.818 11.048 -7.288 1.00 90.38 149 ASP A N 1
ATOM 1131 C CA . ASP A 1 149 ? 5.067 12.214 -7.755 1.00 90.38 149 ASP A CA 1
ATOM 1132 C C . ASP A 1 149 ? 4.492 12.052 -9.165 1.00 90.38 149 ASP A C 1
ATOM 1134 O O . ASP A 1 149 ? 3.417 12.597 -9.445 1.00 90.38 149 ASP A O 1
ATOM 1138 N N . ASP A 1 150 ? 5.164 11.276 -10.012 1.00 93.19 150 ASP A N 1
ATOM 1139 C CA . ASP A 1 150 ? 4.804 11.075 -11.409 1.00 93.19 150 ASP A CA 1
ATOM 1140 C C . ASP A 1 150 ? 3.788 9.938 -11.579 1.00 93.19 150 ASP A C 1
ATOM 1142 O O . ASP A 1 150 ? 2.923 10.011 -12.461 1.00 93.19 150 ASP A O 1
ATOM 1146 N N . ILE A 1 151 ? 3.823 8.919 -10.707 1.00 94.25 151 ILE A N 1
ATOM 1147 C CA . ILE A 1 151 ? 2.974 7.720 -10.838 1.00 94.25 151 ILE A CA 1
ATOM 1148 C C . ILE A 1 151 ? 1.934 7.517 -9.728 1.00 94.25 151 ILE A C 1
ATOM 1150 O O . ILE A 1 151 ? 1.067 6.659 -9.885 1.00 94.25 151 ILE A O 1
ATOM 1154 N N . LYS A 1 152 ? 1.919 8.306 -8.643 1.00 89.75 152 LYS A N 1
ATOM 1155 C CA . LYS A 1 152 ? 0.946 8.148 -7.529 1.00 89.75 152 LYS A CA 1
ATOM 1156 C C . LYS A 1 152 ? -0.527 8.230 -7.937 1.00 89.75 152 LYS A C 1
ATOM 1158 O O . LYS A 1 152 ? -1.402 7.766 -7.206 1.00 89.75 152 LYS A O 1
ATOM 1163 N N . ASN A 1 153 ? -0.813 8.847 -9.084 1.00 91.38 153 ASN A N 1
ATOM 1164 C CA . ASN A 1 153 ? -2.168 8.975 -9.626 1.00 91.38 153 ASN A CA 1
ATOM 1165 C C . ASN A 1 153 ? -2.556 7.823 -10.567 1.00 91.38 153 ASN A C 1
ATOM 1167 O O . ASN A 1 153 ? -3.710 7.745 -10.991 1.00 91.38 153 ASN A O 1
ATOM 1171 N N . GLU A 1 154 ? -1.621 6.935 -10.901 1.00 94.25 154 GLU A N 1
ATOM 1172 C CA . GLU A 1 154 ? -1.885 5.751 -11.710 1.00 94.25 154 GLU A CA 1
ATOM 1173 C C . GLU A 1 154 ? -2.528 4.642 -10.861 1.00 94.25 154 GLU A C 1
ATOM 1175 O O . GLU A 1 154 ? -2.148 4.386 -9.715 1.00 94.25 154 GLU A O 1
ATOM 1180 N N . ASP A 1 155 ? -3.535 3.965 -11.420 1.00 93.25 155 ASP A N 1
ATOM 1181 C CA . ASP A 1 155 ? -4.245 2.881 -10.731 1.00 93.25 155 ASP A CA 1
ATOM 1182 C C . ASP A 1 155 ? -3.709 1.507 -11.158 1.00 93.25 155 ASP A C 1
ATOM 1184 O O . ASP A 1 155 ? -4.316 0.813 -11.973 1.00 93.25 155 ASP A O 1
ATOM 1188 N N . PHE A 1 156 ? -2.580 1.095 -10.575 1.00 96.00 156 PHE A N 1
ATOM 1189 C CA . PHE A 1 156 ? -1.986 -0.234 -10.790 1.00 96.00 156 PHE A CA 1
ATOM 1190 C C . PHE A 1 156 ? -2.693 -1.363 -10.015 1.00 96.00 156 PHE A C 1
ATOM 1192 O O . PHE A 1 156 ? -2.256 -2.520 -10.048 1.00 96.00 156 PHE A O 1
ATOM 1199 N N . SER A 1 157 ? -3.793 -1.062 -9.311 1.00 92.69 157 SER A N 1
ATOM 1200 C CA . SER A 1 157 ? -4.607 -2.077 -8.630 1.00 92.69 157 SER A CA 1
ATOM 1201 C C . SER A 1 157 ? -5.508 -2.860 -9.589 1.00 92.69 157 SER A C 1
ATOM 1203 O O . SER A 1 157 ? -6.010 -3.942 -9.263 1.00 92.69 157 SER A O 1
ATOM 1205 N N . LYS A 1 158 ? -5.667 -2.341 -10.807 1.00 94.12 158 LYS A N 1
ATOM 1206 C CA . LYS A 1 158 ? -6.434 -2.915 -11.914 1.00 94.12 158 LYS A CA 1
ATOM 1207 C C . LYS A 1 158 ? -5.522 -3.099 -13.128 1.00 94.12 158 LYS A C 1
ATOM 1209 O O . LYS A 1 158 ? -4.452 -2.496 -13.150 1.00 94.12 158 LYS A O 1
ATOM 1214 N N . PRO A 1 159 ? -5.918 -3.912 -14.130 1.00 95.12 159 PRO A N 1
ATOM 1215 C CA . PRO A 1 159 ? -5.178 -4.001 -15.381 1.00 95.12 159 PRO A CA 1
ATOM 1216 C C . PRO A 1 159 ? -4.849 -2.606 -15.911 1.00 95.12 159 PRO A C 1
ATOM 1218 O O . PRO A 1 159 ? -5.743 -1.778 -16.085 1.00 95.12 159 PRO A O 1
ATOM 1221 N N . TRP A 1 160 ? -3.564 -2.362 -16.126 1.00 95.50 160 TRP A N 1
ATOM 1222 C CA . TRP A 1 160 ? -3.018 -1.060 -16.472 1.00 95.50 160 TRP A CA 1
ATOM 1223 C C . TRP A 1 160 ? -2.106 -1.215 -17.688 1.00 95.50 160 TRP A C 1
ATOM 1225 O O . TRP A 1 160 ? -1.431 -2.236 -17.826 1.00 95.50 160 TRP A O 1
ATOM 1235 N N . SER A 1 161 ? -2.109 -0.224 -18.581 1.00 90.06 161 SER A N 1
ATOM 1236 C CA . SER A 1 161 ? -1.240 -0.201 -19.761 1.00 90.06 161 SER A CA 1
ATOM 1237 C C . SER A 1 161 ? -0.362 1.041 -19.761 1.00 90.06 161 SER A C 1
ATOM 1239 O O . SER A 1 161 ? -0.781 2.129 -19.363 1.00 90.06 161 SER A O 1
ATOM 1241 N N . CYS A 1 162 ? 0.847 0.856 -20.280 1.00 93.88 162 CYS A N 1
ATOM 1242 C CA . CYS A 1 162 ? 1.814 1.914 -20.506 1.00 93.88 162 CYS A CA 1
ATOM 1243 C C . CYS A 1 162 ? 1.592 2.679 -21.826 1.00 93.88 162 CYS A C 1
ATOM 1245 O O . CYS A 1 162 ? 2.318 3.632 -22.145 1.00 93.88 162 CYS A O 1
ATOM 1247 N N . ASP A 1 163 ? 0.604 2.263 -22.617 1.00 91.25 163 ASP A N 1
ATOM 1248 C CA . ASP A 1 163 ? 0.243 2.928 -23.864 1.00 91.25 163 ASP A CA 1
ATOM 1249 C C . ASP A 1 163 ? -0.136 4.390 -23.605 1.00 91.25 163 ASP A C 1
ATOM 1251 O O . ASP A 1 163 ? -0.760 4.724 -22.600 1.00 91.25 163 ASP A O 1
ATOM 1255 N N . GLU A 1 164 ? 0.300 5.280 -24.500 1.00 90.56 164 GLU A N 1
ATOM 1256 C CA . GLU A 1 164 ? 0.010 6.726 -24.452 1.00 90.56 164 GLU A C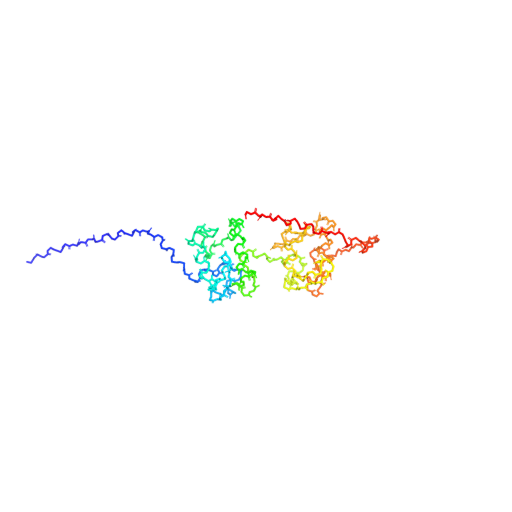A 1
ATOM 1257 C C . GLU A 1 164 ? 0.520 7.478 -23.204 1.00 90.56 164 GLU A C 1
ATOM 1259 O O . GLU A 1 164 ? 0.389 8.699 -23.122 1.00 90.56 164 GLU A O 1
ATOM 1264 N N . LYS A 1 165 ? 1.190 6.796 -22.264 1.00 94.94 165 LYS A N 1
ATOM 1265 C CA . LYS A 1 165 ? 1.809 7.433 -21.096 1.00 94.94 165 LYS A CA 1
ATOM 1266 C C . LYS A 1 165 ? 2.994 8.315 -21.477 1.00 94.94 165 LYS A C 1
ATOM 1268 O O . LYS A 1 165 ? 3.685 8.067 -22.477 1.00 94.94 165 LYS A O 1
ATOM 1273 N N . SER A 1 166 ? 3.231 9.338 -20.654 1.00 93.94 166 SER A N 1
ATOM 1274 C CA . SER A 1 166 ? 4.358 10.259 -20.804 1.00 93.94 166 SER A CA 1
ATOM 1275 C C . SER A 1 166 ? 5.697 9.525 -20.682 1.00 93.94 166 SER A C 1
ATOM 1277 O O . SER A 1 166 ? 5.778 8.412 -20.157 1.00 93.94 166 SER A O 1
ATOM 1279 N N . ALA A 1 167 ? 6.764 10.154 -21.178 1.00 92.94 167 ALA A N 1
ATOM 1280 C CA . ALA A 1 167 ? 8.111 9.613 -21.027 1.00 92.94 167 ALA A CA 1
ATOM 1281 C C . ALA A 1 167 ? 8.508 9.473 -19.548 1.00 92.94 167 ALA A C 1
ATOM 1283 O O . ALA A 1 167 ? 9.125 8.472 -19.209 1.00 92.94 167 ALA A O 1
ATOM 1284 N N . THR A 1 168 ? 8.108 10.416 -18.690 1.00 93.25 168 THR A N 1
ATOM 1285 C CA . THR A 1 168 ? 8.385 10.381 -17.246 1.00 93.25 168 THR A CA 1
ATOM 1286 C C . THR A 1 168 ? 7.753 9.154 -16.590 1.00 93.25 168 THR A C 1
ATOM 1288 O O . THR A 1 168 ? 8.478 8.296 -16.111 1.00 93.25 168 THR A O 1
ATOM 1291 N N . ILE A 1 169 ? 6.438 8.945 -16.758 1.00 95.19 169 ILE A N 1
ATOM 1292 C CA . ILE A 1 169 ? 5.741 7.758 -16.224 1.00 95.19 169 ILE A CA 1
ATOM 1293 C C . ILE A 1 169 ? 6.398 6.460 -16.716 1.00 95.19 169 ILE A C 1
ATOM 1295 O O . ILE A 1 169 ? 6.592 5.517 -15.956 1.00 95.19 169 ILE A O 1
ATOM 1299 N N . LYS A 1 170 ? 6.772 6.398 -17.999 1.00 95.44 170 LYS A N 1
ATOM 1300 C CA . LYS A 1 170 ? 7.484 5.245 -18.572 1.00 95.44 170 LYS A CA 1
ATOM 1301 C C . LYS A 1 170 ? 8.841 4.994 -17.910 1.00 95.44 170 LYS A C 1
ATOM 1303 O O . LYS A 1 170 ? 9.201 3.836 -17.691 1.00 95.44 170 LYS A O 1
ATOM 1308 N N . GLN A 1 171 ? 9.589 6.058 -17.621 1.00 94.50 171 GLN A N 1
ATOM 1309 C CA . GLN A 1 171 ? 10.880 5.990 -16.940 1.00 94.50 171 GLN A CA 1
ATOM 1310 C C . GLN A 1 171 ? 10.716 5.512 -15.501 1.00 94.50 171 GLN A C 1
ATOM 1312 O O . GLN A 1 171 ? 11.412 4.574 -15.115 1.00 94.50 171 GLN A O 1
ATOM 1317 N N . ASP A 1 172 ? 9.768 6.061 -14.748 1.00 95.62 172 ASP A N 1
ATOM 1318 C CA . ASP A 1 172 ? 9.577 5.672 -13.350 1.00 95.62 172 ASP A CA 1
ATOM 1319 C C . ASP A 1 172 ? 9.083 4.232 -13.249 1.00 95.62 172 ASP A C 1
ATOM 1321 O O . ASP A 1 172 ? 9.615 3.440 -12.476 1.00 95.62 172 ASP A O 1
ATOM 1325 N N . VAL A 1 173 ? 8.136 3.833 -14.100 1.00 97.19 173 VAL A N 1
ATOM 1326 C CA . VAL A 1 173 ? 7.584 2.475 -14.071 1.00 97.19 173 VAL A CA 1
ATOM 1327 C C . VAL A 1 173 ? 8.629 1.422 -14.475 1.00 97.19 173 VAL A C 1
ATOM 1329 O O . VAL A 1 173 ? 8.815 0.434 -13.759 1.00 97.19 173 VAL A O 1
ATOM 1332 N N . GLN A 1 174 ? 9.346 1.610 -15.591 1.00 97.12 174 GLN A N 1
ATOM 1333 C CA . GLN A 1 174 ? 10.314 0.607 -16.058 1.00 97.12 174 GLN A CA 1
ATOM 1334 C C . GLN A 1 174 ? 11.706 0.776 -15.447 1.00 97.12 174 GLN A C 1
ATOM 1336 O O . GLN A 1 174 ? 12.245 -0.181 -14.895 1.00 97.12 174 GLN A O 1
ATOM 1341 N N . LEU A 1 175 ? 12.312 1.956 -15.569 1.00 94.81 175 LEU A N 1
ATOM 1342 C CA . LEU A 1 175 ? 13.721 2.141 -15.221 1.00 94.81 175 LEU A CA 1
ATOM 1343 C C . LEU A 1 175 ? 13.906 2.251 -13.707 1.00 94.81 175 LEU A C 1
ATOM 1345 O O . LEU A 1 175 ? 14.760 1.567 -13.148 1.00 94.81 175 LEU A O 1
ATOM 1349 N N . LEU A 1 176 ? 13.106 3.076 -13.027 1.00 94.75 176 LEU A N 1
ATOM 1350 C CA . LEU A 1 176 ? 13.247 3.233 -11.578 1.00 94.75 176 LEU A CA 1
ATOM 1351 C C . LEU A 1 176 ? 12.625 2.052 -10.832 1.00 94.75 176 LEU A C 1
ATOM 1353 O O . LEU A 1 176 ? 13.336 1.291 -10.177 1.00 94.75 176 LEU A O 1
ATOM 1357 N N . GLY A 1 177 ? 11.320 1.834 -10.965 1.00 96.31 177 GLY A N 1
ATOM 1358 C CA . GLY A 1 177 ? 10.614 0.833 -10.175 1.00 96.31 177 GLY A CA 1
ATOM 1359 C C . GLY A 1 177 ? 11.019 -0.603 -10.507 1.00 96.31 177 GLY A C 1
ATOM 1360 O O . GLY A 1 177 ? 11.350 -1.377 -9.606 1.00 96.31 177 GLY A O 1
ATOM 1361 N N . ALA A 1 178 ? 11.034 -0.999 -11.783 1.00 96.94 178 ALA A N 1
ATOM 1362 C CA . ALA A 1 178 ? 11.379 -2.377 -12.134 1.00 96.94 178 ALA A CA 1
ATOM 1363 C C . ALA A 1 178 ? 12.895 -2.639 -12.198 1.00 96.94 178 ALA A C 1
ATOM 1365 O O . ALA A 1 178 ? 13.355 -3.597 -11.573 1.00 96.94 178 ALA A O 1
ATOM 1366 N N . ASP A 1 179 ? 13.682 -1.815 -12.899 1.00 95.75 179 ASP A N 1
ATOM 1367 C CA . ASP A 1 179 ? 15.105 -2.109 -13.120 1.00 95.75 179 ASP A CA 1
ATOM 1368 C C . ASP A 1 179 ? 16.000 -1.788 -11.912 1.00 95.75 179 ASP A C 1
ATOM 1370 O O . ASP A 1 179 ? 16.836 -2.628 -11.537 1.00 95.75 179 ASP A O 1
ATOM 1374 N N . VAL A 1 180 ? 15.826 -0.603 -11.308 1.00 94.69 180 VAL A N 1
ATOM 1375 C CA . VAL A 1 180 ? 16.627 -0.120 -10.167 1.00 94.69 180 VAL A CA 1
ATOM 1376 C C . VAL A 1 180 ? 16.102 -0.673 -8.842 1.00 94.69 180 VAL A C 1
ATOM 1378 O O . VAL A 1 180 ? 16.853 -1.324 -8.112 1.00 94.69 180 VAL A O 1
ATOM 1381 N N . MET A 1 181 ? 14.821 -0.466 -8.535 1.00 95.19 181 MET A N 1
ATOM 1382 C CA . MET A 1 181 ? 14.234 -0.857 -7.248 1.00 95.19 181 MET A CA 1
ATOM 1383 C C . MET A 1 181 ? 13.865 -2.345 -7.186 1.00 95.19 181 MET A C 1
ATOM 1385 O O . MET A 1 181 ? 13.862 -2.941 -6.107 1.00 95.19 181 MET A O 1
ATOM 1389 N N . GLY A 1 182 ? 13.629 -2.986 -8.336 1.00 96.69 182 GLY A N 1
ATOM 1390 C CA . GLY A 1 182 ? 13.344 -4.420 -8.410 1.00 96.69 182 GLY A CA 1
ATOM 1391 C C . GLY A 1 182 ? 11.908 -4.787 -8.037 1.00 96.69 182 GLY A C 1
ATOM 1392 O O . GLY A 1 182 ? 11.670 -5.897 -7.560 1.00 96.69 182 GLY A O 1
ATOM 1393 N N . CYS A 1 183 ? 10.951 -3.882 -8.244 1.00 97.50 183 CYS A N 1
ATOM 1394 C CA . CYS A 1 183 ? 9.554 -4.084 -7.859 1.00 97.50 183 CYS A CA 1
ATOM 1395 C C . CYS A 1 183 ? 8.825 -5.166 -8.667 1.00 97.50 183 CYS A C 1
ATOM 1397 O O . CYS A 1 183 ? 7.781 -5.647 -8.233 1.00 97.50 183 CYS A O 1
ATOM 1399 N N . CYS A 1 184 ? 9.407 -5.596 -9.790 1.00 97.88 184 CYS A N 1
ATOM 1400 C CA . CYS A 1 184 ? 8.936 -6.716 -10.610 1.00 97.88 184 CYS A CA 1
ATOM 1401 C C . CYS A 1 184 ? 9.864 -7.928 -10.514 1.00 97.88 184 CYS A C 1
ATOM 1403 O O . CYS A 1 184 ? 10.226 -8.546 -11.517 1.00 97.88 184 CYS A O 1
ATOM 1405 N N . GLY A 1 185 ? 10.305 -8.223 -9.290 1.00 95.50 185 GLY A N 1
ATOM 1406 C CA . GLY A 1 185 ? 11.038 -9.435 -8.962 1.00 95.50 185 GLY A CA 1
ATOM 1407 C C . GLY A 1 185 ? 12.293 -9.640 -9.813 1.00 95.50 185 GLY A C 1
ATOM 1408 O O . GLY A 1 185 ? 13.039 -8.708 -10.117 1.00 95.50 185 GLY A O 1
ATOM 1409 N N . ALA A 1 186 ? 12.547 -10.897 -10.174 1.00 94.62 186 ALA A N 1
ATOM 1410 C CA . ALA A 1 186 ? 13.721 -11.272 -10.956 1.00 94.62 186 ALA A CA 1
ATOM 1411 C C . ALA A 1 186 ? 13.592 -10.921 -12.446 1.00 94.62 186 ALA A C 1
ATOM 1413 O O . ALA A 1 186 ? 14.614 -10.769 -13.116 1.00 94.62 186 ALA A O 1
ATOM 1414 N N . THR A 1 187 ? 12.368 -10.798 -12.971 1.00 95.81 187 THR A N 1
ATOM 1415 C CA . THR A 1 187 ? 12.146 -10.492 -14.391 1.00 95.81 187 THR A CA 1
ATOM 1416 C C . THR A 1 187 ? 12.472 -9.039 -14.702 1.00 95.81 187 THR A C 1
ATOM 1418 O O . THR A 1 187 ? 12.933 -8.754 -15.807 1.00 95.81 187 THR A O 1
ATOM 1421 N N . LYS A 1 188 ? 12.262 -8.134 -13.731 1.00 95.88 188 LYS A N 1
ATOM 1422 C CA . LYS A 1 188 ? 12.401 -6.678 -13.895 1.00 95.88 188 LYS A CA 1
ATOM 1423 C C . LYS A 1 188 ? 11.536 -6.127 -15.037 1.00 95.88 188 LYS A C 1
ATOM 1425 O O . LYS A 1 188 ? 11.844 -5.104 -15.644 1.00 95.88 188 LYS A O 1
ATOM 1430 N N . GLN A 1 189 ? 10.432 -6.808 -15.346 1.00 97.25 189 GLN A N 1
ATOM 1431 C CA . GLN A 1 189 ? 9.522 -6.400 -16.412 1.00 97.25 189 GLN A CA 1
ATOM 1432 C C . GLN A 1 189 ? 8.316 -5.678 -15.819 1.00 97.25 189 GLN A C 1
ATOM 1434 O O . GLN A 1 189 ? 7.383 -6.302 -15.311 1.00 97.25 189 GLN A O 1
ATOM 1439 N N . SER A 1 190 ? 8.324 -4.349 -15.912 1.00 97.38 190 SER A N 1
ATOM 1440 C CA . SER A 1 190 ? 7.141 -3.542 -15.609 1.00 97.38 190 SER A CA 1
ATOM 1441 C C . SER A 1 190 ? 6.088 -3.657 -16.715 1.00 97.38 190 SER A C 1
ATOM 1443 O O . SER A 1 190 ? 6.379 -4.128 -17.816 1.00 97.38 190 SER A O 1
ATOM 1445 N N . ALA A 1 191 ? 4.885 -3.139 -16.479 1.00 97.00 191 ALA A N 1
ATOM 1446 C CA . ALA A 1 191 ? 3.862 -2.976 -17.512 1.00 97.00 191 ALA A CA 1
ATOM 1447 C C . ALA A 1 191 ? 4.309 -2.073 -18.684 1.00 97.00 191 ALA A C 1
ATOM 1449 O O . ALA A 1 191 ? 3.705 -2.106 -19.754 1.00 97.00 191 ALA A O 1
ATOM 1450 N N . CYS A 1 192 ? 5.389 -1.304 -18.516 1.00 96.75 192 CYS A N 1
ATOM 1451 C CA . CYS A 1 192 ? 6.030 -0.531 -19.577 1.00 96.75 192 CYS A CA 1
ATOM 1452 C C . CYS A 1 192 ? 7.090 -1.312 -20.369 1.00 96.75 192 CYS A C 1
ATOM 1454 O O . CYS A 1 192 ? 7.679 -0.761 -21.294 1.00 96.75 192 CYS A O 1
ATOM 1456 N N . HIS A 1 193 ? 7.352 -2.583 -20.057 1.00 94.75 193 HIS A N 1
ATOM 1457 C CA . HIS A 1 193 ? 8.355 -3.374 -20.765 1.00 94.75 193 HIS A CA 1
ATOM 1458 C C . HIS A 1 193 ? 7.909 -3.805 -22.187 1.00 94.75 193 HIS A C 1
ATOM 1460 O O . HIS A 1 193 ? 6.843 -4.416 -22.326 1.00 94.75 193 HIS A O 1
ATOM 1466 N N . PRO A 1 194 ? 8.760 -3.666 -23.230 1.00 90.75 194 PRO A N 1
ATOM 1467 C CA . PRO A 1 194 ? 10.098 -3.080 -23.199 1.00 90.75 194 PRO A CA 1
ATOM 1468 C C . PRO A 1 194 ? 10.039 -1.556 -23.354 1.00 90.75 194 PRO A C 1
ATOM 1470 O O . PRO A 1 194 ? 9.650 -1.043 -24.401 1.00 90.75 194 PRO A O 1
ATOM 1473 N N . TYR A 1 195 ? 10.511 -0.834 -22.342 1.00 88.25 195 TYR A N 1
ATOM 1474 C CA . TYR A 1 195 ? 10.826 0.584 -22.451 1.00 88.25 195 TYR A CA 1
ATOM 1475 C C . TYR A 1 195 ? 12.309 0.760 -22.162 1.00 88.25 195 TYR A C 1
ATOM 1477 O O . TYR A 1 195 ? 12.833 0.249 -21.175 1.00 88.25 195 TYR A O 1
ATOM 1485 N N . SER A 1 196 ? 12.995 1.465 -23.050 1.00 77.69 196 SER A N 1
ATOM 1486 C CA . SER A 1 196 ? 14.381 1.861 -22.868 1.00 77.69 196 SER A CA 1
ATOM 1487 C C . SER A 1 196 ? 14.577 3.246 -23.469 1.00 77.69 196 SER A C 1
ATOM 1489 O O . SER A 1 196 ? 13.913 3.629 -24.435 1.00 77.69 196 SER A O 1
ATOM 1491 N N . VAL A 1 197 ? 15.489 4.023 -22.888 1.00 71.88 197 VAL A N 1
ATOM 1492 C CA . VAL A 1 197 ? 15.879 5.313 -23.458 1.00 71.88 197 VAL A CA 1
ATOM 1493 C C . VAL A 1 197 ? 16.845 5.070 -24.620 1.00 71.88 197 VAL A C 1
ATOM 1495 O O . VAL A 1 197 ? 17.991 4.663 -24.432 1.00 71.88 197 VAL A O 1
ATOM 1498 N N . SER A 1 198 ? 16.393 5.294 -25.855 1.00 50.47 198 SER A N 1
ATOM 1499 C CA . SER A 1 198 ? 17.265 5.234 -27.029 1.00 50.47 198 SER A CA 1
ATOM 1500 C C . SER A 1 198 ? 18.117 6.508 -27.120 1.00 50.47 198 SER A C 1
ATOM 1502 O O . SER A 1 198 ? 17.647 7.526 -27.616 1.00 50.47 198 SER A O 1
ATOM 1504 N N . GLY A 1 199 ? 19.374 6.433 -26.672 1.00 42.81 199 GLY A N 1
ATOM 1505 C CA . GLY A 1 199 ? 20.447 7.370 -27.030 1.00 42.81 199 GLY A CA 1
ATOM 1506 C C . GLY A 1 199 ? 20.486 8.716 -26.284 1.00 42.81 199 GLY A C 1
ATOM 1507 O O . GLY A 1 199 ? 19.601 9.551 -26.407 1.00 42.81 199 GLY A O 1
ATOM 1508 N N . ALA A 1 200 ? 21.611 8.958 -25.602 1.00 35.50 200 ALA A N 1
ATOM 1509 C CA . ALA A 1 200 ? 22.146 10.277 -25.233 1.00 35.50 200 ALA A CA 1
ATOM 1510 C C . ALA A 1 200 ? 21.391 11.152 -24.205 1.00 35.50 200 ALA A C 1
ATOM 1512 O O . ALA A 1 200 ? 21.657 12.348 -24.131 1.00 35.50 200 ALA A O 1
ATOM 1513 N N . ALA A 1 201 ? 20.570 10.582 -23.322 1.00 38.94 201 ALA A N 1
ATOM 1514 C CA . ALA A 1 201 ? 20.305 11.205 -22.022 1.00 38.94 201 ALA A CA 1
ATOM 1515 C C . ALA A 1 201 ? 21.211 10.541 -20.981 1.00 38.94 201 ALA A C 1
ATOM 1517 O O . ALA A 1 201 ? 20.879 9.534 -20.365 1.00 38.94 201 ALA A O 1
ATOM 1518 N N . SER A 1 202 ? 22.423 11.084 -20.878 1.00 40.16 202 SER A N 1
ATOM 1519 C CA . SER A 1 202 ? 23.329 10.903 -19.748 1.00 40.16 202 SER A CA 1
ATOM 1520 C C . SER A 1 202 ? 22.544 10.817 -18.429 1.00 40.16 202 SER A C 1
ATOM 1522 O O . SER A 1 202 ? 21.711 11.682 -18.154 1.00 40.16 202 SER A O 1
ATOM 1524 N N . LEU A 1 203 ? 22.867 9.817 -17.599 1.00 44.19 203 LEU A N 1
ATOM 1525 C CA . LEU A 1 203 ? 22.433 9.607 -16.202 1.00 44.19 203 LEU A CA 1
ATOM 1526 C C . LEU A 1 203 ? 22.587 10.844 -15.278 1.00 44.19 203 LEU A C 1
ATOM 1528 O O . LEU A 1 203 ? 22.297 10.778 -14.091 1.00 44.19 203 LEU A O 1
ATOM 1532 N N . GLN A 1 204 ? 23.024 11.989 -15.804 1.00 41.12 204 GLN A N 1
ATOM 1533 C CA . GLN A 1 204 ? 23.166 13.268 -15.113 1.00 41.12 204 GLN A CA 1
ATOM 1534 C C . GLN A 1 204 ? 21.843 13.998 -14.820 1.00 41.12 204 GLN A C 1
ATOM 1536 O O . GLN A 1 204 ? 21.878 14.974 -14.078 1.00 41.12 204 GLN A O 1
ATOM 1541 N N . HIS A 1 205 ? 20.690 13.553 -15.338 1.00 37.66 205 HIS A N 1
ATOM 1542 C CA . HIS A 1 205 ? 19.382 14.130 -14.964 1.00 37.66 205 HIS A CA 1
ATOM 1543 C C . HIS A 1 205 ? 18.685 13.413 -13.795 1.00 37.66 205 HIS A C 1
ATOM 1545 O O . HIS A 1 205 ? 17.726 13.949 -13.253 1.00 37.66 205 HIS A O 1
ATOM 1551 N N . VAL A 1 206 ? 19.205 12.270 -13.329 1.00 47.00 206 VAL A N 1
ATOM 1552 C CA . VAL A 1 206 ? 18.655 11.534 -12.166 1.00 47.00 206 VAL A CA 1
ATOM 1553 C C . VAL A 1 206 ? 18.953 12.258 -10.833 1.00 47.00 206 VAL A C 1
ATOM 1555 O O . VAL A 1 206 ? 18.494 11.860 -9.771 1.00 47.00 206 VAL A O 1
ATOM 1558 N N . GLY A 1 207 ? 19.717 13.357 -10.866 1.00 38.38 207 GLY A N 1
ATOM 1559 C CA . GLY A 1 207 ? 20.161 14.087 -9.676 1.00 38.38 207 GLY A CA 1
ATOM 1560 C C . GLY A 1 207 ? 19.291 15.260 -9.212 1.00 38.38 207 GLY A C 1
ATOM 1561 O O . GLY A 1 207 ? 19.682 15.909 -8.245 1.00 38.38 207 GLY A O 1
ATOM 1562 N N . VAL A 1 208 ? 18.173 15.602 -9.870 1.00 36.91 208 VAL A N 1
ATOM 1563 C CA . VAL A 1 208 ? 17.406 16.816 -9.516 1.00 36.91 208 VAL A CA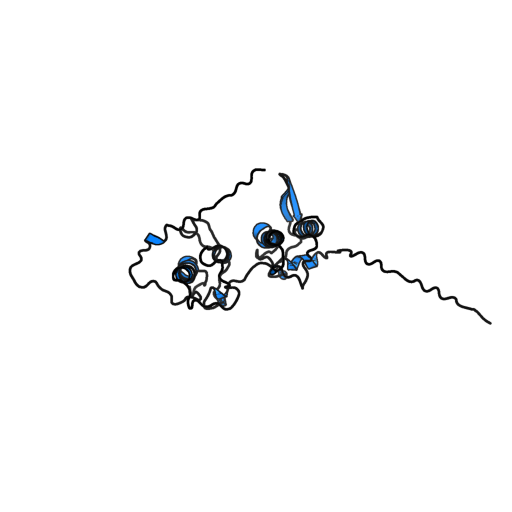 1
ATOM 1564 C C . VAL A 1 208 ? 15.893 16.636 -9.698 1.00 36.91 208 VAL A C 1
ATOM 1566 O O . VAL A 1 208 ? 15.277 17.291 -10.529 1.00 36.91 208 VAL A O 1
ATOM 1569 N N . ILE A 1 209 ? 15.263 15.810 -8.867 1.00 42.09 209 ILE A N 1
ATOM 1570 C CA . ILE A 1 209 ? 13.910 16.125 -8.387 1.00 42.09 209 ILE A CA 1
ATOM 1571 C C . ILE A 1 209 ? 14.011 16.160 -6.867 1.00 42.09 209 ILE A C 1
ATOM 1573 O O . ILE A 1 209 ? 13.839 15.173 -6.160 1.00 42.09 209 ILE A O 1
ATOM 1577 N N . ALA A 1 210 ? 14.428 17.321 -6.366 1.00 34.28 210 ALA A N 1
ATOM 1578 C CA . ALA A 1 210 ? 14.369 17.624 -4.951 1.00 34.28 210 ALA A CA 1
ATOM 1579 C C . ALA A 1 210 ? 12.892 17.619 -4.534 1.00 34.28 210 ALA A C 1
ATOM 1581 O O . ALA A 1 210 ? 12.147 18.526 -4.903 1.00 34.28 210 ALA A O 1
ATOM 1582 N N . LEU A 1 211 ? 12.479 16.612 -3.759 1.0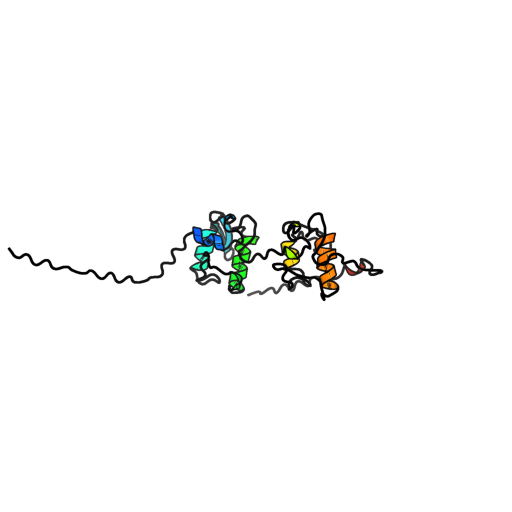0 35.78 211 LEU A N 1
ATOM 1583 C CA . LEU A 1 211 ? 11.242 16.661 -2.986 1.00 35.78 211 LEU A CA 1
ATOM 1584 C C . LEU A 1 211 ? 11.316 17.877 -2.055 1.00 35.78 211 LEU A C 1
ATOM 1586 O O . LEU A 1 211 ? 11.953 17.850 -0.999 1.00 35.78 211 LEU A O 1
ATOM 1590 N N . ALA A 1 212 ? 10.673 18.970 -2.457 1.00 30.53 212 ALA A N 1
ATOM 1591 C CA . ALA A 1 212 ? 10.395 20.089 -1.577 1.00 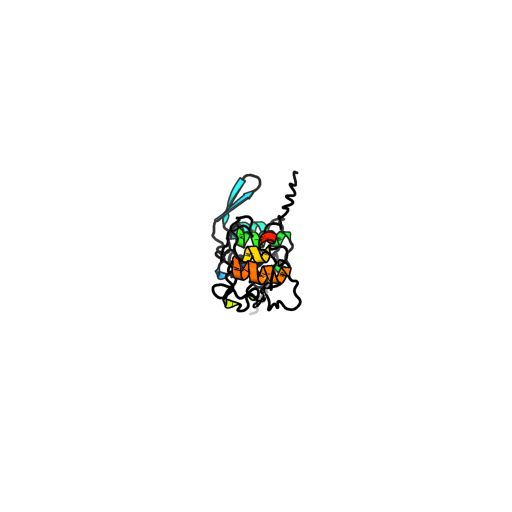30.53 212 ALA A CA 1
ATOM 1592 C C . ALA A 1 212 ? 9.329 19.639 -0.568 1.00 30.53 212 ALA A C 1
ATOM 1594 O O . ALA A 1 212 ? 8.129 19.783 -0.792 1.00 30.53 212 ALA A O 1
ATOM 1595 N N . ALA A 1 213 ? 9.771 19.072 0.554 1.00 34.66 213 ALA A N 1
ATOM 1596 C CA . ALA A 1 213 ? 8.924 18.871 1.717 1.00 34.66 213 ALA A CA 1
ATOM 1597 C C . ALA A 1 213 ? 8.527 20.245 2.281 1.00 34.66 213 ALA A C 1
ATOM 1599 O O . ALA A 1 213 ? 9.266 20.864 3.047 1.00 34.66 213 ALA A O 1
ATOM 1600 N N . ALA A 1 214 ? 7.347 20.737 1.904 1.00 30.97 214 ALA A N 1
ATOM 1601 C CA . ALA A 1 214 ? 6.683 21.803 2.637 1.00 30.97 214 ALA A CA 1
ATOM 1602 C C . ALA A 1 214 ? 6.169 21.221 3.963 1.00 30.97 214 ALA A C 1
ATOM 1604 O O . ALA A 1 214 ? 5.034 20.760 4.069 1.00 30.97 214 ALA A O 1
ATOM 1605 N N . VAL A 1 215 ? 7.028 21.214 4.984 1.00 30.19 215 VAL A N 1
ATOM 1606 C CA . VAL A 1 215 ? 6.608 21.000 6.372 1.00 30.19 215 VAL A CA 1
ATOM 1607 C C . VAL A 1 215 ? 5.828 22.242 6.797 1.00 30.19 215 VAL A C 1
ATOM 1609 O O . VAL A 1 215 ? 6.401 23.248 7.212 1.00 30.19 215 VAL A O 1
ATOM 1612 N N . ALA A 1 216 ? 4.503 22.187 6.672 1.00 31.27 216 ALA A N 1
ATOM 1613 C CA . ALA A 1 216 ? 3.619 23.117 7.355 1.00 31.27 216 ALA A CA 1
ATOM 1614 C C . ALA A 1 216 ? 3.650 22.784 8.853 1.00 31.27 216 ALA A C 1
ATOM 1616 O O . ALA A 1 216 ? 2.905 21.934 9.339 1.00 31.27 216 ALA A O 1
ATOM 1617 N N . VAL A 1 217 ? 4.552 23.438 9.585 1.00 31.56 217 VAL A N 1
ATOM 1618 C CA . VAL A 1 217 ? 4.468 23.521 11.042 1.00 31.56 217 VAL A CA 1
ATOM 1619 C C . VAL A 1 217 ? 3.246 24.381 11.366 1.00 31.56 217 VAL A C 1
ATOM 1621 O O . VAL A 1 217 ? 3.313 25.608 11.342 1.00 31.56 217 VAL A O 1
ATOM 1624 N N . PHE A 1 218 ? 2.116 23.739 11.654 1.00 30.34 218 PHE A N 1
ATOM 1625 C CA . PHE A 1 218 ? 1.053 24.369 12.427 1.00 30.34 218 PHE A CA 1
ATOM 1626 C C . PHE A 1 218 ? 1.513 24.404 13.887 1.00 30.34 218 PHE A C 1
ATOM 1628 O O . PHE A 1 218 ? 1.395 23.420 14.611 1.00 30.34 218 PHE A O 1
ATOM 1635 N N . LEU A 1 219 ? 2.086 25.536 14.299 1.00 30.00 219 LEU A N 1
ATOM 1636 C CA . LEU A 1 219 ? 2.101 25.931 15.703 1.00 30.00 219 LEU A CA 1
ATOM 1637 C C . LEU A 1 219 ? 0.722 26.525 16.008 1.00 30.00 219 LEU A C 1
ATOM 1639 O O . LEU A 1 219 ? 0.371 27.579 15.475 1.00 30.00 219 LEU A O 1
ATOM 1643 N N . ALA A 1 220 ? -0.044 25.808 16.824 1.00 35.62 220 ALA A N 1
ATOM 1644 C CA . ALA A 1 220 ? -1.048 26.384 17.708 1.00 35.62 220 ALA A CA 1
ATOM 1645 C C . ALA A 1 220 ? -0.439 26.452 19.112 1.00 35.62 220 ALA A C 1
ATOM 1647 O O . ALA A 1 220 ? 0.294 25.498 19.465 1.00 35.62 220 ALA A O 1
#

Radius of gyration: 24.96 Å; chains: 1; bounding box: 90×53×62 Å

Sequence (220 aa):
MRATTLVFSLTFALLGTSAHANSSDDNKYICFNTTKYVGTKNVEVDMGGTLQTKPCDTWIDMLQTGTNDLAGITFDANFDASTASDAAKRHIQSFGTTLKCCSDGKSALYKNQKYFCKDPTDWAPDKTYKGPETSNTELSCDVWVAGDDDIKNEDFSKPWSCDEKSATIKQDVQLLGADVMGCCGATKQSACHPYSVSGAASLQHVGVIALAAAVAVFLA